Protein AF-L7VSP5-F1 (afdb_monomer_lite)

pLDDT: mean 87.4, std 11.35, range [36.56, 97.44]

Radius of gyration: 21.55 Å; chains: 1; bounding box: 55×32×66 Å

Organism: NCBI:txid1256584

Foldseek 3Di:
DDPDDDPVLVVVLVVLVVVLLVCLLPDAPPDPCLVVLQVQLLVCVVVPNDHDQAQCPDPVGRRHGDDQQQNVQSVVLNCLLVVCPVCSRSSLSVVQSVLLVLLLVLQLVLDPDPPSVSSVCSSVVSVVCVVVRYSDLCSLLSSLLSVLSSLVSCVVVVNVVSVVVVVVSLVVSSNNDPSSVVVVVVVVVVVVVVVVVVCCVVVVVPPPPPPDD

Structure (mmCIF, N/CA/C/O backbone):
data_AF-L7VSP5-F1
#
_entry.id   AF-L7VSP5-F1
#
loop_
_atom_site.group_PDB
_atom_site.id
_atom_site.type_symbol
_atom_site.label_atom_id
_atom_site.label_alt_id
_atom_site.label_comp_id
_atom_site.label_asym_id
_atom_site.label_entity_id
_atom_site.label_seq_id
_atom_site.pdbx_PDB_ins_code
_atom_site.Cartn_x
_atom_site.Cartn_y
_atom_site.Cartn_z
_atom_site.occupancy
_atom_site.B_iso_or_equiv
_atom_site.auth_seq_id
_atom_site.auth_comp_id
_atom_site.auth_asym_id
_atom_site.auth_atom_id
_atom_site.pdbx_PDB_model_num
ATOM 1 N N . MET A 1 1 ? -7.695 6.539 35.323 1.00 43.38 1 MET A N 1
ATOM 2 C CA . MET A 1 1 ? -6.272 6.933 35.407 1.00 43.38 1 MET A CA 1
ATOM 3 C C . MET A 1 1 ? -5.519 6.097 34.378 1.00 43.38 1 MET A C 1
ATOM 5 O O . MET A 1 1 ? -5.193 4.952 34.648 1.00 43.38 1 MET A O 1
ATOM 9 N N . GLY A 1 2 ? -5.434 6.576 33.132 1.00 51.44 2 GLY A N 1
ATOM 10 C CA . GLY A 1 2 ? -4.871 5.787 32.032 1.00 51.44 2 GLY A CA 1
ATOM 11 C C . GLY A 1 2 ? -3.364 5.643 32.208 1.00 51.44 2 GLY A C 1
ATOM 12 O O . GLY A 1 2 ? -2.680 6.654 32.332 1.00 51.44 2 GLY A O 1
ATOM 13 N N . LEU A 1 3 ? -2.861 4.409 32.250 1.00 55.16 3 LEU A N 1
ATOM 14 C CA . LEU A 1 3 ? -1.433 4.096 32.300 1.00 55.16 3 LEU A CA 1
ATOM 15 C C . LEU A 1 3 ? -0.752 4.621 31.023 1.00 55.16 3 LEU A C 1
ATOM 17 O O . LEU A 1 3 ? -0.674 3.927 30.013 1.00 55.16 3 LEU A O 1
ATOM 21 N N . SER A 1 4 ? -0.293 5.874 31.028 1.00 62.78 4 SER A N 1
ATOM 22 C CA . SER A 1 4 ? 0.614 6.364 29.991 1.00 62.78 4 SER A CA 1
ATOM 23 C C . SER A 1 4 ? 2.000 5.787 30.260 1.00 62.78 4 SER A C 1
ATOM 25 O O . SER A 1 4 ? 2.491 5.899 31.386 1.00 62.78 4 SER A O 1
ATOM 27 N N . LEU A 1 5 ? 2.639 5.195 29.245 1.00 70.75 5 LEU A N 1
ATOM 28 C CA . LEU A 1 5 ? 4.038 4.764 29.356 1.00 70.75 5 LEU A CA 1
ATOM 29 C C . LEU A 1 5 ? 4.917 5.945 29.804 1.00 70.75 5 LEU A C 1
ATOM 31 O O . LEU A 1 5 ? 4.614 7.106 29.512 1.00 70.75 5 LEU A O 1
ATOM 35 N N . SER A 1 6 ? 6.001 5.654 30.525 1.00 85.06 6 SER A N 1
ATOM 36 C CA . SER A 1 6 ? 6.926 6.693 30.981 1.00 85.06 6 SER A CA 1
ATOM 37 C C . SER A 1 6 ? 7.505 7.466 29.787 1.00 85.06 6 SER A C 1
ATOM 39 O O . SER A 1 6 ? 7.663 6.919 28.694 1.00 85.06 6 SER A O 1
ATOM 41 N N . ARG A 1 7 ? 7.858 8.746 29.986 1.00 84.75 7 ARG A N 1
ATOM 42 C CA . ARG A 1 7 ? 8.466 9.579 28.926 1.00 84.75 7 ARG A CA 1
ATOM 43 C C . ARG A 1 7 ? 9.693 8.915 28.290 1.00 84.75 7 ARG A C 1
ATOM 45 O O . ARG A 1 7 ? 9.883 9.034 27.087 1.00 84.75 7 ARG A O 1
ATOM 52 N N . GLY A 1 8 ? 10.478 8.178 29.080 1.00 87.62 8 GLY A N 1
ATOM 53 C CA . GLY A 1 8 ? 11.628 7.421 28.581 1.00 87.62 8 GLY A CA 1
ATOM 54 C C . GLY A 1 8 ? 11.244 6.324 27.584 1.00 87.62 8 GLY A C 1
ATOM 55 O O . GLY A 1 8 ? 11.914 6.169 26.569 1.00 87.62 8 GLY A O 1
ATOM 56 N N . ILE A 1 9 ? 10.136 5.613 27.818 1.00 85.88 9 ILE A N 1
ATOM 57 C CA . ILE A 1 9 ? 9.647 4.580 26.893 1.00 85.88 9 ILE A CA 1
ATOM 58 C C . ILE A 1 9 ? 9.167 5.206 25.580 1.00 85.88 9 ILE A C 1
ATOM 60 O O . ILE A 1 9 ? 9.422 4.650 24.520 1.00 85.88 9 ILE A O 1
ATOM 64 N N . VAL A 1 10 ? 8.509 6.368 25.626 1.00 85.94 10 VAL A N 1
ATOM 65 C CA . VAL A 1 10 ? 8.074 7.068 24.403 1.00 85.94 10 VAL A CA 1
ATOM 66 C C . VAL A 1 10 ? 9.275 7.464 23.543 1.00 85.94 10 VAL A C 1
ATOM 68 O O . VAL A 1 10 ? 9.294 7.144 22.362 1.00 85.94 10 VAL A O 1
ATOM 71 N N . ILE A 1 11 ? 10.310 8.056 24.149 1.00 89.06 11 ILE A N 1
ATOM 72 C CA . ILE A 1 11 ? 11.548 8.417 23.438 1.00 89.06 11 ILE A CA 1
ATOM 73 C C . ILE A 1 11 ? 12.211 7.176 22.830 1.00 89.06 11 ILE A C 1
ATOM 75 O O . ILE A 1 11 ? 12.641 7.210 21.681 1.00 89.06 11 ILE A O 1
ATOM 79 N N . LEU A 1 12 ? 12.271 6.066 23.572 1.00 90.56 12 LEU A N 1
ATOM 80 C CA . LEU A 1 12 ? 12.806 4.807 23.053 1.00 90.56 12 LEU A CA 1
ATOM 81 C C . LEU A 1 12 ? 12.013 4.310 21.835 1.00 90.56 12 LEU A C 1
ATOM 83 O O . LEU A 1 12 ? 12.617 3.908 20.845 1.00 90.56 12 LEU A O 1
ATOM 87 N N . LEU A 1 13 ? 10.679 4.348 21.889 1.00 88.81 13 LEU A N 1
ATOM 88 C CA . LEU A 1 13 ? 9.824 3.938 20.772 1.00 88.81 13 LEU A CA 1
ATOM 89 C C . LEU A 1 13 ? 10.028 4.835 19.543 1.00 88.81 13 LEU A C 1
ATOM 91 O O . LEU A 1 13 ? 10.127 4.314 18.435 1.00 88.81 13 LEU A O 1
ATOM 95 N N . ASP A 1 14 ? 10.154 6.148 19.732 1.00 85.94 14 ASP A N 1
ATOM 96 C CA . ASP A 1 14 ? 10.446 7.083 18.640 1.00 85.94 14 ASP A CA 1
ATOM 97 C C . ASP A 1 14 ? 11.821 6.802 18.012 1.00 85.94 14 ASP A C 1
ATOM 99 O O . ASP A 1 14 ? 11.946 6.752 16.788 1.00 85.94 14 ASP A O 1
ATOM 103 N N . LEU A 1 15 ? 12.847 6.536 18.828 1.00 90.19 15 LEU A N 1
ATOM 104 C CA . LEU A 1 15 ? 14.174 6.151 18.338 1.00 90.19 15 LEU A CA 1
ATOM 105 C C . LEU A 1 15 ? 14.141 4.833 17.556 1.00 90.19 15 LEU A C 1
ATOM 107 O O . LEU A 1 15 ? 14.795 4.729 16.520 1.00 90.19 15 LEU A O 1
ATOM 111 N N . LEU A 1 16 ? 13.364 3.845 18.012 1.00 88.88 16 LEU A N 1
ATOM 112 C CA . LEU A 1 16 ? 13.177 2.583 17.290 1.00 88.88 16 LEU A CA 1
ATOM 113 C C . LEU A 1 16 ? 12.474 2.798 15.945 1.00 88.88 16 LEU A C 1
ATOM 115 O O . LEU A 1 16 ? 12.876 2.190 14.956 1.00 88.88 16 LEU A O 1
ATOM 119 N N . LEU A 1 17 ? 11.476 3.685 15.879 1.00 85.81 17 LEU A N 1
ATOM 120 C CA . LEU A 1 17 ? 10.819 4.045 14.618 1.00 85.81 17 LEU A CA 1
ATOM 121 C C . LEU A 1 17 ? 11.781 4.749 13.656 1.00 85.81 17 LEU A C 1
ATOM 123 O O . LEU A 1 17 ? 11.807 4.417 12.473 1.00 85.81 17 LEU A O 1
ATOM 127 N N . VAL A 1 18 ? 12.604 5.677 14.148 1.00 85.25 18 VAL A N 1
ATOM 128 C CA . VAL A 1 18 ? 13.621 6.348 13.323 1.00 85.25 18 VAL A CA 1
ATOM 129 C C . VAL A 1 18 ? 14.663 5.348 12.822 1.00 85.25 18 VAL A C 1
ATOM 131 O O . VAL A 1 18 ? 14.959 5.324 11.629 1.00 85.25 18 VAL A O 1
ATOM 134 N N . ALA A 1 19 ? 15.181 4.482 13.697 1.00 85.88 19 ALA A N 1
ATOM 135 C CA . ALA A 1 19 ? 16.124 3.431 13.316 1.00 85.88 19 ALA A CA 1
ATOM 136 C C . ALA A 1 19 ? 15.521 2.476 12.275 1.00 85.88 19 ALA A C 1
ATOM 138 O O . ALA A 1 19 ? 16.200 2.079 11.329 1.00 85.88 19 ALA A O 1
ATOM 139 N N . PHE A 1 20 ? 14.233 2.156 12.413 1.00 83.25 20 PHE A N 1
ATOM 140 C CA . PHE A 1 20 ? 13.496 1.352 11.449 1.00 83.25 20 PHE A CA 1
ATOM 141 C C . PHE A 1 20 ? 13.392 2.045 10.078 1.00 83.25 20 PHE A C 1
ATOM 143 O O . PHE A 1 20 ? 13.699 1.428 9.059 1.00 83.25 20 PHE A O 1
ATOM 150 N N . ILE A 1 21 ? 13.021 3.331 10.039 1.00 80.44 21 ILE A N 1
ATOM 151 C CA . ILE A 1 21 ? 12.958 4.111 8.789 1.00 80.44 21 ILE A CA 1
ATOM 152 C C . ILE A 1 21 ? 14.329 4.129 8.107 1.00 80.44 21 ILE A C 1
ATOM 154 O O . ILE A 1 21 ? 14.420 3.909 6.901 1.00 80.44 21 ILE A O 1
ATOM 158 N N . ILE A 1 22 ? 15.400 4.333 8.877 1.00 81.38 22 ILE A N 1
ATOM 159 C CA . ILE A 1 22 ? 16.771 4.300 8.358 1.00 81.38 22 ILE A CA 1
ATOM 160 C C . ILE A 1 22 ? 17.096 2.916 7.783 1.00 81.38 22 ILE A C 1
ATOM 162 O O . ILE A 1 22 ? 17.623 2.838 6.678 1.00 81.38 22 ILE A O 1
ATOM 166 N N . ASN A 1 23 ? 16.756 1.827 8.481 1.00 82.69 23 ASN A N 1
ATOM 167 C CA . ASN A 1 23 ? 16.974 0.474 7.965 1.00 82.69 23 ASN A CA 1
ATOM 168 C C . ASN A 1 23 ? 16.263 0.259 6.623 1.00 82.69 23 ASN A C 1
ATOM 170 O O . ASN A 1 23 ? 16.887 -0.242 5.693 1.00 82.69 23 ASN A O 1
ATOM 174 N N . LEU A 1 24 ? 15.006 0.695 6.507 1.00 75.50 24 LEU A N 1
ATOM 175 C CA . LEU A 1 24 ? 14.221 0.569 5.280 1.00 75.50 24 LEU A CA 1
ATOM 176 C C . LEU A 1 24 ? 14.845 1.346 4.111 1.00 75.50 24 LEU A C 1
ATOM 178 O O . LEU A 1 24 ? 14.876 0.844 2.992 1.00 75.50 24 LEU A O 1
ATOM 182 N N . VAL A 1 25 ? 15.380 2.542 4.378 1.00 72.44 25 VAL A N 1
ATOM 183 C CA . VAL A 1 25 ? 16.045 3.385 3.369 1.00 72.44 25 VAL A CA 1
ATOM 184 C C . VAL A 1 25 ? 17.406 2.823 2.937 1.00 72.44 25 VAL A C 1
ATOM 186 O O . VAL A 1 25 ? 17.855 3.068 1.820 1.00 72.44 25 VAL A O 1
ATOM 189 N N . LEU A 1 26 ? 18.072 2.068 3.809 1.00 78.06 26 LEU A N 1
ATOM 190 C CA . LEU A 1 26 ? 19.384 1.480 3.534 1.00 78.06 26 LEU A CA 1
ATOM 191 C C . LEU A 1 26 ? 19.308 0.056 2.968 1.00 78.06 26 LEU A C 1
ATOM 193 O O . LEU A 1 26 ? 20.351 -0.532 2.675 1.00 78.06 26 LEU A O 1
ATOM 197 N N . GLN A 1 27 ? 18.110 -0.516 2.818 1.00 75.00 27 GLN A N 1
ATOM 198 C CA . GLN A 1 27 ? 17.965 -1.863 2.277 1.00 75.00 27 GLN A CA 1
ATOM 199 C C . GLN A 1 27 ? 18.321 -1.898 0.784 1.00 75.00 27 GLN A C 1
ATOM 201 O O . GLN A 1 27 ? 17.790 -1.106 0.001 1.00 75.00 27 GLN A O 1
ATOM 206 N N . PRO A 1 28 ? 19.198 -2.824 0.357 1.00 74.75 28 PRO A N 1
ATOM 207 C CA . PRO A 1 28 ? 19.480 -3.009 -1.056 1.00 74.75 28 PRO A CA 1
ATOM 208 C C . PRO A 1 28 ? 18.236 -3.528 -1.790 1.00 74.75 28 PRO A C 1
ATOM 210 O O . PRO A 1 28 ? 17.434 -4.285 -1.242 1.00 74.75 28 PRO A O 1
ATOM 213 N N . LEU A 1 29 ? 18.098 -3.146 -3.060 1.00 77.94 29 LEU A N 1
ATOM 214 C CA . LEU A 1 29 ? 17.031 -3.608 -3.950 1.00 77.94 29 LEU A CA 1
ATOM 215 C C . LEU A 1 29 ? 17.295 -5.057 -4.382 1.00 77.94 29 LEU A C 1
ATOM 217 O O . LEU A 1 29 ? 17.765 -5.311 -5.486 1.00 77.94 29 LEU A O 1
ATOM 221 N N . LEU A 1 30 ? 17.041 -6.000 -3.478 1.00 74.38 30 LEU A N 1
ATOM 222 C CA . LEU A 1 30 ? 17.238 -7.437 -3.700 1.00 74.38 30 LEU A CA 1
ATOM 223 C C . LEU A 1 30 ? 15.935 -8.171 -4.022 1.00 74.38 30 LEU A C 1
ATOM 225 O O . LEU A 1 30 ? 15.904 -9.399 -4.005 1.00 74.38 30 LEU A O 1
ATOM 229 N N . GLU A 1 31 ? 14.856 -7.434 -4.284 1.00 78.81 31 GLU A N 1
ATOM 230 C CA . GLU A 1 31 ? 13.571 -8.053 -4.564 1.00 78.81 31 GLU A CA 1
ATOM 231 C C . GLU A 1 31 ? 13.601 -8.746 -5.932 1.00 78.81 31 GLU A C 1
ATOM 233 O O . GLU A 1 31 ? 13.805 -8.062 -6.940 1.00 78.81 31 GLU A O 1
ATOM 238 N N . PRO A 1 32 ? 13.392 -10.076 -5.989 1.00 77.44 32 PRO A N 1
ATOM 239 C CA . PRO A 1 32 ? 13.527 -10.833 -7.231 1.00 77.44 32 PRO A CA 1
ATOM 240 C C . PRO A 1 32 ? 12.537 -10.364 -8.305 1.00 77.44 32 PRO A C 1
ATOM 242 O O . PRO A 1 32 ? 12.894 -10.300 -9.480 1.00 77.44 32 PRO A O 1
ATOM 245 N N . ASP A 1 33 ? 11.341 -9.940 -7.894 1.00 83.62 33 ASP A N 1
ATOM 246 C CA . ASP A 1 33 ? 10.267 -9.557 -8.814 1.00 83.62 33 ASP A CA 1
ATOM 247 C C . ASP A 1 33 ? 10.366 -8.089 -9.266 1.00 83.62 33 ASP A C 1
ATOM 249 O O . ASP A 1 33 ? 9.749 -7.689 -10.254 1.00 83.62 33 ASP A O 1
ATOM 253 N N . LEU A 1 34 ? 11.177 -7.255 -8.598 1.00 88.44 34 LEU A N 1
ATOM 254 C CA . LEU A 1 34 ? 11.289 -5.830 -8.940 1.00 88.44 34 LEU A CA 1
ATOM 255 C C . LEU A 1 34 ? 11.834 -5.619 -10.357 1.00 88.44 34 LEU A C 1
ATOM 257 O O . LEU A 1 34 ? 11.424 -4.679 -11.036 1.00 88.44 34 LEU A O 1
ATOM 261 N N . GLY A 1 35 ? 12.738 -6.490 -10.812 1.00 89.50 35 GLY A N 1
ATOM 262 C CA . GLY A 1 35 ? 13.257 -6.440 -12.179 1.00 89.50 35 GLY A CA 1
ATOM 263 C C . GLY A 1 35 ? 12.161 -6.648 -13.227 1.00 89.50 35 GLY A C 1
ATOM 264 O O . GLY A 1 35 ? 12.157 -5.955 -14.244 1.00 89.50 35 GLY A O 1
ATOM 265 N N . TRP A 1 36 ? 11.208 -7.543 -12.948 1.00 89.81 36 TRP A N 1
ATOM 266 C CA . TRP A 1 36 ? 10.047 -7.780 -13.805 1.00 89.81 36 TRP A CA 1
ATOM 267 C C . TRP A 1 36 ? 9.144 -6.549 -13.859 1.00 89.81 36 TRP A C 1
ATOM 269 O O . TRP A 1 36 ? 8.888 -6.032 -14.942 1.00 89.81 36 TRP A O 1
ATOM 279 N N . HIS A 1 37 ? 8.751 -6.020 -12.697 1.00 92.69 37 HIS A N 1
ATOM 280 C CA . HIS A 1 37 ? 7.918 -4.817 -12.593 1.00 92.69 37 HIS A CA 1
ATOM 281 C C . HIS A 1 37 ? 8.553 -3.600 -13.276 1.00 92.69 37 HIS A C 1
ATOM 283 O O . HIS A 1 37 ? 7.891 -2.854 -13.998 1.00 92.69 37 HIS A O 1
ATOM 289 N N . LEU A 1 38 ? 9.864 -3.410 -13.092 1.00 93.50 38 LEU A N 1
ATOM 290 C CA . LEU A 1 38 ? 10.596 -2.346 -13.766 1.00 93.50 38 LEU A CA 1
ATOM 291 C C . LEU A 1 38 ? 10.568 -2.548 -15.282 1.00 93.50 38 LEU A C 1
ATOM 293 O O . LEU A 1 38 ? 10.289 -1.598 -16.009 1.00 93.50 38 LEU A O 1
ATOM 297 N N . ARG A 1 39 ? 10.835 -3.763 -15.773 1.00 93.44 39 ARG A N 1
ATOM 298 C CA . ARG A 1 39 ? 10.836 -4.031 -17.213 1.00 93.44 39 ARG A CA 1
ATOM 299 C C . ARG A 1 39 ? 9.451 -3.833 -17.836 1.00 93.44 39 ARG A C 1
ATOM 301 O O . ARG A 1 39 ? 9.356 -3.118 -18.832 1.00 93.44 39 ARG A O 1
ATOM 308 N N . ALA A 1 40 ? 8.414 -4.392 -17.218 1.00 93.00 40 ALA A N 1
ATOM 309 C CA . ALA A 1 40 ? 7.020 -4.213 -17.613 1.00 93.00 40 ALA A CA 1
ATOM 310 C C . ALA A 1 40 ? 6.642 -2.730 -17.672 1.00 93.00 40 ALA A C 1
ATOM 312 O O . ALA A 1 40 ? 6.124 -2.250 -18.680 1.00 93.00 40 ALA A O 1
ATOM 313 N N . GLY A 1 41 ? 7.001 -1.967 -16.640 1.00 94.81 41 GLY A N 1
ATOM 314 C CA . GLY A 1 41 ? 6.743 -0.534 -16.581 1.00 94.81 41 GLY A CA 1
ATOM 315 C C . GLY A 1 41 ? 7.457 0.260 -17.669 1.00 94.81 41 GLY A C 1
ATOM 316 O O . GLY A 1 41 ? 6.859 1.147 -18.278 1.00 94.81 41 GLY A O 1
ATOM 317 N N . LEU A 1 42 ? 8.732 -0.052 -17.932 1.00 94.75 42 LEU A N 1
ATOM 318 C CA . LEU A 1 42 ? 9.514 0.599 -18.986 1.00 94.75 42 LEU A CA 1
ATOM 319 C C . LEU A 1 42 ? 8.869 0.369 -20.355 1.00 94.75 42 LEU A C 1
ATOM 321 O O . LEU A 1 42 ? 8.745 1.317 -21.132 1.00 94.75 42 LEU A O 1
ATOM 325 N N . ASP A 1 43 ? 8.423 -0.858 -20.620 1.00 94.12 43 ASP A N 1
ATOM 326 C CA . ASP A 1 43 ? 7.757 -1.210 -21.869 1.00 94.12 43 ASP A CA 1
ATOM 327 C C . ASP A 1 43 ? 6.382 -0.511 -21.969 1.00 94.12 43 ASP A C 1
ATOM 329 O O . ASP A 1 43 ? 6.098 0.116 -22.990 1.00 94.12 43 ASP A O 1
ATOM 333 N N . VAL A 1 44 ? 5.562 -0.498 -20.910 1.00 93.94 44 VAL A N 1
ATOM 334 C CA . VAL A 1 44 ? 4.265 0.217 -20.883 1.00 93.94 44 VAL A CA 1
ATOM 335 C C . VAL A 1 44 ? 4.438 1.718 -21.141 1.00 93.94 44 VAL A C 1
ATOM 337 O O . VAL A 1 44 ? 3.710 2.300 -21.951 1.00 93.94 44 VAL A O 1
ATOM 340 N N . VAL A 1 45 ? 5.415 2.358 -20.493 1.00 95.31 45 VAL A N 1
ATOM 341 C CA . VAL A 1 45 ? 5.700 3.790 -20.679 1.00 95.31 45 VAL A CA 1
ATOM 342 C C . VAL A 1 45 ? 6.199 4.066 -22.101 1.00 95.31 45 VAL A C 1
ATOM 344 O O . VAL A 1 45 ? 5.726 5.011 -22.735 1.00 95.31 45 VAL A O 1
ATOM 347 N N . ALA A 1 46 ? 7.091 3.227 -22.637 1.00 94.56 46 ALA A N 1
ATOM 348 C CA . ALA A 1 46 ? 7.618 3.374 -23.995 1.00 94.56 46 ALA A CA 1
ATOM 349 C C . ALA A 1 46 ? 6.532 3.244 -25.079 1.00 94.56 46 ALA A C 1
ATOM 351 O O . ALA A 1 46 ? 6.588 3.941 -26.092 1.00 94.56 46 ALA A O 1
ATOM 352 N N . HIS A 1 47 ? 5.513 2.409 -24.853 1.00 93.12 47 HIS A N 1
ATOM 353 C CA . HIS A 1 47 ? 4.384 2.224 -25.772 1.00 93.12 47 HIS A CA 1
ATOM 354 C C . HIS A 1 47 ? 3.209 3.187 -25.514 1.00 93.12 47 HIS A C 1
ATOM 356 O O . HIS A 1 47 ? 2.133 3.025 -26.096 1.00 93.12 47 HIS A O 1
ATOM 362 N N . GLY A 1 48 ? 3.393 4.205 -24.665 1.00 92.88 48 GLY A N 1
ATOM 363 C CA . GLY A 1 48 ? 2.384 5.233 -24.405 1.00 92.88 48 GLY A CA 1
ATOM 364 C C . GLY A 1 48 ? 1.201 4.737 -23.572 1.00 92.88 48 GLY A C 1
ATOM 365 O O . GLY A 1 48 ? 0.058 5.049 -23.902 1.00 92.88 48 GLY A O 1
ATOM 366 N N . TRP A 1 49 ? 1.471 3.974 -22.508 1.00 92.31 49 TRP A N 1
ATOM 367 C CA . TRP A 1 49 ? 0.471 3.388 -21.600 1.00 92.31 49 TRP A CA 1
ATOM 368 C C . TRP A 1 49 ? -0.464 2.368 -22.258 1.00 92.31 49 TRP A C 1
ATOM 370 O O . TRP A 1 49 ? -1.586 2.143 -21.802 1.00 92.31 49 TRP A O 1
ATOM 380 N N . ARG A 1 50 ? -0.000 1.737 -23.337 1.00 89.00 50 ARG A N 1
ATOM 381 C CA . ARG A 1 50 ? -0.673 0.590 -23.947 1.00 89.00 50 ARG A CA 1
ATOM 382 C C . ARG A 1 50 ? -0.180 -0.679 -23.271 1.00 89.00 50 ARG A C 1
ATOM 384 O O . ARG A 1 50 ? 1.022 -0.932 -23.259 1.00 89.00 50 ARG A O 1
ATOM 391 N N . LEU A 1 51 ? -1.105 -1.443 -22.699 1.00 87.06 51 LEU A N 1
ATOM 392 C CA . LEU A 1 51 ? -0.777 -2.729 -22.100 1.00 87.06 51 LEU A CA 1
ATOM 393 C C . LEU A 1 51 ? -0.520 -3.771 -23.202 1.00 87.06 51 LEU A C 1
ATOM 395 O O . LEU A 1 51 ? -1.207 -3.731 -24.226 1.00 87.06 51 LEU A O 1
ATOM 399 N N . PRO A 1 52 ? 0.446 -4.686 -23.015 1.00 84.88 52 PRO A N 1
ATOM 400 C CA . PRO A 1 52 ? 0.624 -5.829 -23.904 1.00 84.88 52 PRO A CA 1
ATOM 401 C C . PRO A 1 52 ? -0.611 -6.739 -23.879 1.00 84.88 52 PRO A C 1
ATOM 403 O O . PRO A 1 52 ? -1.130 -7.035 -22.807 1.00 84.88 52 PRO A O 1
ATOM 406 N N . ASP A 1 53 ? -1.059 -7.206 -25.047 1.00 85.62 53 ASP A N 1
ATOM 407 C CA . ASP A 1 53 ? -2.167 -8.172 -25.141 1.00 85.62 53 ASP A CA 1
ATOM 408 C C . ASP A 1 53 ? -1.727 -9.609 -24.803 1.00 85.62 53 ASP A C 1
ATOM 410 O O . ASP A 1 53 ? -2.557 -10.454 -24.450 1.00 85.62 53 ASP A O 1
ATOM 414 N N . THR A 1 54 ? -0.428 -9.893 -24.931 1.00 87.81 54 THR A N 1
ATOM 415 C CA . THR A 1 54 ? 0.204 -11.194 -24.675 1.00 87.81 54 THR A CA 1
ATOM 416 C C . THR A 1 54 ? 1.328 -11.066 -23.645 1.00 87.81 54 THR A C 1
ATOM 418 O O . THR A 1 54 ? 1.699 -9.951 -23.285 1.00 87.81 54 THR A O 1
ATOM 421 N N . ASP A 1 55 ? 1.858 -12.185 -23.145 1.00 86.88 55 ASP A N 1
ATOM 422 C CA . ASP A 1 55 ? 2.987 -12.218 -22.205 1.00 86.88 55 ASP A CA 1
ATOM 423 C C . ASP A 1 55 ? 4.342 -12.259 -22.948 1.00 86.88 55 ASP A C 1
ATOM 425 O O . ASP A 1 55 ? 4.835 -13.346 -23.263 1.00 86.88 55 ASP A O 1
ATOM 429 N N . PRO A 1 56 ? 5.006 -11.118 -23.225 1.00 84.38 56 PRO A N 1
ATOM 430 C CA . PRO A 1 56 ? 6.289 -11.118 -23.930 1.00 84.38 56 PRO A CA 1
ATOM 431 C C . PRO A 1 56 ? 7.440 -11.699 -23.095 1.00 84.38 56 PRO A C 1
ATOM 433 O O . PRO A 1 56 ? 8.540 -11.892 -23.618 1.00 84.38 56 PRO A O 1
ATOM 436 N N . TYR A 1 57 ? 7.225 -11.928 -21.799 1.00 87.00 57 TYR A N 1
ATOM 437 C CA . TYR A 1 57 ? 8.255 -12.345 -20.855 1.00 87.00 57 TYR A CA 1
ATOM 438 C C . TYR A 1 57 ? 8.185 -13.848 -20.539 1.00 87.00 57 TYR A C 1
ATOM 440 O O . TYR A 1 57 ? 9.156 -14.422 -20.035 1.00 87.00 57 TYR A O 1
ATOM 448 N N . SER A 1 58 ? 7.071 -14.509 -20.865 1.00 86.88 58 SER A N 1
ATOM 449 C CA . SER A 1 58 ? 6.920 -15.956 -20.727 1.00 86.88 58 SER A CA 1
ATOM 450 C C . SER A 1 58 ? 7.734 -16.717 -21.771 1.00 86.88 58 SER A C 1
ATOM 452 O O . SER A 1 58 ? 7.492 -16.646 -22.974 1.00 86.88 58 SER A O 1
ATOM 454 N N . HIS A 1 59 ? 8.676 -17.534 -21.298 1.00 87.81 59 HIS A N 1
ATOM 455 C CA . HIS A 1 59 ? 9.479 -18.394 -22.169 1.00 87.81 59 HIS A CA 1
ATOM 456 C C . HIS A 1 59 ? 8.668 -19.552 -22.781 1.00 87.81 59 HIS A C 1
ATOM 458 O O . HIS A 1 59 ? 8.990 -20.036 -23.863 1.00 87.81 59 HIS A O 1
ATOM 464 N N . THR A 1 60 ? 7.649 -20.056 -22.082 1.00 91.50 60 THR A N 1
ATOM 465 C CA . THR A 1 60 ? 6.895 -21.250 -22.504 1.00 91.50 60 THR A CA 1
ATOM 466 C C . THR A 1 60 ? 5.576 -20.922 -23.190 1.00 91.50 60 THR A C 1
ATOM 468 O O . THR A 1 60 ? 5.051 -21.774 -23.904 1.00 91.50 60 THR A O 1
ATOM 471 N N . MET A 1 61 ? 5.026 -19.727 -22.965 1.00 88.50 61 MET A N 1
ATOM 472 C CA . MET A 1 61 ? 3.709 -19.328 -23.465 1.00 88.50 61 MET A CA 1
ATOM 473 C C . MET A 1 61 ? 3.678 -17.843 -23.880 1.00 88.50 61 MET A C 1
ATOM 475 O O . MET A 1 61 ? 2.913 -17.073 -23.301 1.00 88.50 61 MET A O 1
ATOM 479 N N . PRO A 1 62 ? 4.480 -17.426 -24.877 1.00 85.56 62 PRO A N 1
ATOM 480 C CA . PRO A 1 62 ? 4.565 -16.022 -25.294 1.00 85.56 62 PRO A CA 1
ATOM 481 C C . PRO A 1 62 ? 3.275 -15.487 -25.942 1.00 85.56 62 PRO A C 1
ATOM 483 O O . PRO A 1 62 ? 3.016 -14.287 -25.923 1.00 85.56 62 PRO A O 1
ATOM 486 N N . ASP A 1 63 ? 2.447 -16.378 -26.494 1.00 88.44 63 ASP A N 1
ATOM 487 C CA . ASP A 1 63 ? 1.165 -16.032 -27.121 1.00 88.44 63 ASP A CA 1
ATOM 488 C C . ASP A 1 63 ? -0.002 -16.003 -26.118 1.00 88.44 63 ASP A C 1
ATOM 490 O O . ASP A 1 63 ? -1.152 -15.776 -26.496 1.00 88.44 63 ASP A O 1
ATOM 494 N N . TRP A 1 64 ? 0.256 -16.283 -24.835 1.00 88.81 64 TRP A N 1
ATOM 495 C CA . TRP A 1 64 ? -0.799 -16.317 -23.831 1.00 88.81 64 TRP A CA 1
ATOM 496 C C . TRP A 1 64 ? -1.255 -14.910 -23.466 1.00 88.81 64 TRP A C 1
ATOM 498 O O . TRP A 1 64 ? -0.435 -14.015 -23.271 1.00 88.81 64 TRP A O 1
ATOM 508 N N . HIS A 1 65 ? -2.568 -14.731 -23.326 1.00 88.88 65 HIS A N 1
ATOM 509 C CA . HIS A 1 65 ? -3.137 -13.458 -22.909 1.00 88.88 65 HIS A CA 1
ATOM 510 C C . HIS A 1 65 ? -2.715 -13.103 -21.488 1.00 88.88 65 HIS A C 1
ATOM 512 O O . HIS A 1 65 ? -3.025 -13.819 -20.530 1.00 88.88 65 HIS A O 1
ATOM 518 N N . TRP A 1 66 ? -2.052 -11.961 -21.359 1.00 88.00 66 TRP A N 1
ATOM 519 C CA . TRP A 1 66 ? -1.576 -11.456 -20.086 1.00 88.00 66 TRP A CA 1
ATOM 520 C C . TRP A 1 66 ? -2.374 -10.232 -19.675 1.00 88.00 66 TRP A C 1
ATOM 522 O O . TRP A 1 66 ? -2.493 -9.263 -20.415 1.00 88.00 66 TRP A O 1
ATOM 532 N N . VAL A 1 67 ? -2.937 -10.285 -18.472 1.00 86.12 67 VAL A N 1
ATOM 533 C CA . VAL A 1 67 ? -3.586 -9.130 -17.858 1.00 86.12 67 VAL A CA 1
ATOM 534 C C . VAL A 1 67 ? -2.664 -8.619 -16.764 1.00 86.12 67 VAL A C 1
ATOM 536 O O . VAL A 1 67 ? -2.660 -9.143 -15.645 1.00 86.12 67 VAL A O 1
ATOM 539 N N . GLU A 1 68 ? -1.880 -7.596 -17.095 1.00 87.19 68 GLU A N 1
ATOM 540 C CA . GLU A 1 68 ? -1.049 -6.903 -16.115 1.00 87.19 68 GLU A CA 1
ATOM 541 C C . GLU A 1 68 ? -1.939 -6.000 -15.252 1.00 87.19 68 GLU A C 1
ATOM 543 O O . GLU A 1 68 ? -2.388 -4.928 -15.654 1.00 87.19 68 GLU A O 1
ATOM 548 N N . HIS A 1 69 ? -2.262 -6.485 -14.059 1.00 86.62 69 HIS A N 1
ATOM 549 C CA . HIS A 1 69 ? -3.177 -5.847 -13.117 1.00 86.62 69 HIS A CA 1
ATOM 550 C C . HIS A 1 69 ? -2.469 -4.826 -12.210 1.00 86.62 69 HIS A C 1
ATOM 552 O O . HIS A 1 69 ? -3.120 -3.971 -11.624 1.00 86.62 69 HIS A O 1
ATOM 558 N N . ALA A 1 70 ? -1.146 -4.880 -12.097 1.00 91.69 70 ALA A N 1
ATOM 559 C CA . ALA A 1 70 ? -0.297 -3.927 -11.392 1.00 91.69 70 ALA A CA 1
ATOM 560 C C . ALA A 1 70 ? 0.359 -2.899 -12.338 1.00 91.69 70 ALA A C 1
ATOM 562 O O . ALA A 1 70 ? 1.271 -2.182 -11.920 1.00 91.69 70 ALA A O 1
ATOM 563 N N . TRP A 1 71 ? -0.133 -2.763 -13.578 1.00 93.75 71 TRP A N 1
ATOM 564 C CA . TRP A 1 71 ? 0.436 -1.888 -14.616 1.00 93.75 71 TRP A CA 1
ATOM 565 C C . TRP A 1 71 ? 0.682 -0.447 -14.157 1.00 93.75 71 TRP A C 1
ATOM 567 O O . TRP A 1 71 ? 1.627 0.197 -14.615 1.00 93.75 71 TRP A O 1
ATOM 577 N N . LEU A 1 72 ? -0.152 0.086 -13.254 1.00 94.69 72 LEU A N 1
ATOM 578 C CA . LEU A 1 72 ? 0.027 1.441 -12.745 1.00 94.69 72 LEU A CA 1
ATOM 579 C C . LEU A 1 72 ? 1.238 1.518 -11.814 1.00 94.69 72 LEU A C 1
ATOM 581 O O . LEU A 1 72 ? 2.006 2.473 -11.888 1.00 94.69 72 LEU A O 1
ATOM 585 N N . THR A 1 73 ? 1.430 0.514 -10.958 1.00 95.19 73 THR A N 1
ATOM 586 C CA . THR A 1 73 ? 2.621 0.417 -10.106 1.00 95.19 73 THR A CA 1
ATOM 587 C C . THR A 1 73 ? 3.870 0.243 -10.958 1.00 95.19 73 THR A C 1
ATOM 589 O O . THR A 1 73 ? 4.850 0.948 -10.726 1.00 95.19 73 THR A O 1
ATOM 592 N N . ASP A 1 74 ? 3.815 -0.602 -11.983 1.00 95.06 74 ASP A N 1
ATOM 593 C CA . ASP A 1 74 ? 4.927 -0.819 -12.911 1.00 95.06 74 ASP A CA 1
ATOM 594 C C . ASP A 1 74 ? 5.297 0.475 -13.641 1.00 95.06 74 ASP A C 1
ATOM 596 O O . ASP A 1 74 ? 6.458 0.894 -13.645 1.00 95.06 74 ASP A O 1
ATOM 600 N N . GLY A 1 75 ? 4.300 1.184 -14.175 1.00 95.88 75 GLY A N 1
ATOM 601 C CA . GLY A 1 75 ? 4.492 2.492 -14.797 1.00 95.88 75 GLY A CA 1
ATOM 602 C C . GLY A 1 75 ? 5.098 3.519 -13.835 1.00 95.88 75 GLY A C 1
ATOM 603 O O . GLY A 1 75 ? 6.028 4.234 -14.206 1.00 95.88 75 GLY A O 1
ATOM 604 N N . LEU A 1 76 ? 4.640 3.574 -12.578 1.00 96.19 76 LEU A N 1
ATOM 605 C CA . LEU A 1 76 ? 5.221 4.456 -11.558 1.00 96.19 76 LEU A CA 1
ATOM 606 C C . LEU A 1 76 ? 6.678 4.095 -11.245 1.00 96.19 76 LEU A C 1
ATOM 608 O O . LEU A 1 76 ? 7.519 4.993 -11.173 1.00 96.19 76 LEU A O 1
ATOM 612 N N . ILE A 1 77 ? 6.991 2.804 -11.104 1.00 95.44 77 ILE A N 1
ATOM 613 C CA . ILE A 1 77 ? 8.360 2.310 -10.905 1.00 95.44 77 ILE A CA 1
ATOM 614 C C . ILE A 1 77 ? 9.250 2.777 -12.062 1.00 95.44 77 ILE A C 1
ATOM 616 O O . ILE A 1 77 ? 10.318 3.346 -11.826 1.00 95.44 77 ILE A O 1
ATOM 620 N N . ALA A 1 78 ? 8.795 2.606 -13.304 1.00 96.19 78 ALA A N 1
ATOM 621 C CA . ALA A 1 78 ? 9.530 3.023 -14.491 1.00 96.19 78 ALA A CA 1
ATOM 622 C C . ALA A 1 78 ? 9.746 4.540 -14.558 1.00 96.19 78 ALA A C 1
ATOM 624 O O . ALA A 1 78 ? 10.865 4.986 -14.815 1.00 96.19 78 ALA A O 1
ATOM 625 N N . LEU A 1 79 ? 8.712 5.338 -14.277 1.00 96.62 79 LEU A N 1
ATOM 626 C CA . LEU A 1 79 ? 8.814 6.799 -14.259 1.00 96.62 79 LEU A CA 1
ATOM 627 C C . LEU A 1 79 ? 9.795 7.299 -13.196 1.00 96.62 79 LEU A C 1
ATOM 629 O O . LEU A 1 79 ? 10.602 8.184 -13.478 1.00 96.62 79 LEU A O 1
ATOM 633 N N . ILE A 1 80 ? 9.752 6.731 -11.988 1.00 95.69 80 ILE A N 1
ATOM 634 C CA . ILE A 1 80 ? 10.683 7.076 -10.905 1.00 95.69 80 ILE A CA 1
ATOM 635 C C . ILE A 1 80 ? 12.109 6.700 -11.309 1.00 95.69 80 ILE A C 1
ATOM 637 O O . ILE A 1 80 ? 13.030 7.510 -11.176 1.00 95.69 80 ILE A O 1
ATOM 641 N N . TYR A 1 81 ? 12.289 5.490 -11.839 1.00 94.50 81 TYR A N 1
ATOM 642 C CA . TYR A 1 81 ? 13.597 4.984 -12.227 1.00 94.50 81 TYR A CA 1
ATOM 643 C C . TYR A 1 81 ? 14.227 5.817 -13.353 1.00 94.50 81 TYR A C 1
ATOM 645 O O . TYR A 1 81 ? 15.375 6.242 -13.231 1.00 94.50 81 TYR A O 1
ATOM 653 N N . GLN A 1 82 ? 13.469 6.119 -14.414 1.00 95.12 82 GLN A N 1
ATOM 654 C CA . GLN A 1 82 ? 13.938 6.960 -15.519 1.00 95.12 82 GLN A CA 1
ATOM 655 C C . GLN A 1 82 ? 14.153 8.415 -15.085 1.00 95.12 82 GLN A C 1
ATOM 657 O O . GLN A 1 82 ? 15.184 9.007 -15.401 1.00 95.12 82 GLN A O 1
ATOM 662 N N . GLY A 1 83 ? 13.203 8.990 -14.341 1.00 94.56 83 GLY A N 1
ATOM 663 C CA . GLY A 1 83 ? 13.229 10.399 -13.943 1.00 94.56 83 GLY A CA 1
ATOM 664 C C . GLY A 1 83 ? 14.368 10.748 -12.986 1.00 94.56 83 GLY A C 1
ATOM 665 O O . GLY A 1 83 ? 14.852 11.878 -12.997 1.00 94.56 83 GLY A O 1
ATOM 666 N N . MET A 1 84 ? 14.826 9.786 -12.180 1.00 92.50 84 MET A N 1
ATOM 667 C CA . MET A 1 84 ? 15.919 9.982 -11.221 1.00 92.50 84 MET A CA 1
ATOM 668 C C . MET A 1 84 ? 17.280 9.467 -11.719 1.00 92.50 84 MET A C 1
ATOM 670 O O . MET A 1 84 ? 18.290 9.659 -11.036 1.00 92.50 84 MET A O 1
ATOM 674 N N . GLY A 1 85 ? 17.341 8.842 -12.902 1.00 91.69 85 GLY A N 1
ATOM 675 C CA . GLY A 1 85 ? 18.579 8.388 -13.541 1.00 91.69 85 GLY A CA 1
ATOM 676 C C . GLY A 1 85 ? 19.434 7.507 -12.622 1.00 91.69 85 GLY A C 1
ATOM 677 O O . GLY A 1 85 ? 18.985 6.471 -12.140 1.00 91.69 85 GLY A O 1
ATOM 678 N N . ALA A 1 86 ? 20.664 7.941 -12.324 1.00 88.62 86 ALA A N 1
ATOM 679 C CA . ALA A 1 86 ? 21.577 7.220 -11.428 1.00 88.62 86 ALA A CA 1
ATOM 680 C C . ALA A 1 86 ? 21.033 7.043 -9.993 1.00 88.62 86 ALA A C 1
ATOM 682 O O . ALA A 1 86 ? 21.460 6.137 -9.279 1.00 88.62 86 ALA A O 1
ATOM 683 N N . LEU A 1 87 ? 20.077 7.880 -9.574 1.00 91.06 87 LEU A N 1
ATOM 684 C CA . LEU A 1 87 ? 19.396 7.791 -8.280 1.00 91.06 87 LEU A CA 1
ATOM 685 C C . LEU A 1 87 ? 18.060 7.033 -8.356 1.00 91.06 87 LEU A C 1
ATOM 687 O O . LEU A 1 87 ? 17.342 6.990 -7.358 1.00 91.06 87 LEU A O 1
ATOM 691 N N . GLY A 1 88 ? 17.726 6.411 -9.494 1.00 90.06 88 GLY A N 1
ATOM 692 C CA . GLY A 1 88 ? 16.482 5.660 -9.698 1.00 90.06 88 GLY A CA 1
ATOM 693 C C . GLY A 1 88 ? 16.210 4.633 -8.603 1.00 90.06 88 GLY A C 1
ATOM 694 O O . GLY A 1 88 ? 15.115 4.594 -8.048 1.00 90.06 88 GLY A O 1
ATOM 695 N N . GLY A 1 89 ? 17.232 3.867 -8.209 1.00 88.88 89 GLY A N 1
ATOM 696 C CA . GLY A 1 89 ? 17.104 2.894 -7.124 1.00 88.88 89 GLY A CA 1
ATOM 697 C C . GLY A 1 89 ? 16.749 3.532 -5.775 1.00 88.88 89 GLY A C 1
ATOM 698 O O . GLY A 1 89 ? 15.839 3.070 -5.093 1.00 88.88 89 GLY A O 1
ATOM 699 N N . VAL A 1 90 ? 17.400 4.644 -5.421 1.00 89.50 90 VAL A N 1
ATOM 700 C CA . VAL A 1 90 ? 17.079 5.405 -4.200 1.00 89.50 90 VAL A CA 1
ATOM 701 C C . VAL A 1 90 ? 15.654 5.956 -4.270 1.00 89.50 90 VAL A C 1
ATOM 703 O O . VAL A 1 90 ? 14.926 5.905 -3.282 1.00 89.50 90 VAL A O 1
ATOM 706 N N . GLY A 1 91 ? 15.228 6.417 -5.448 1.00 91.38 91 GLY A N 1
ATOM 707 C CA . GLY A 1 91 ? 13.855 6.841 -5.709 1.00 91.38 91 GLY A CA 1
ATOM 708 C C . GLY A 1 91 ? 12.821 5.771 -5.380 1.00 91.38 91 GLY A C 1
ATOM 709 O O . GLY A 1 91 ? 11.848 6.049 -4.681 1.00 91.38 91 GLY A O 1
ATOM 710 N N . LEU A 1 92 ? 13.059 4.535 -5.825 1.00 91.62 92 LEU A N 1
ATOM 711 C CA . LEU A 1 92 ? 12.176 3.403 -5.538 1.00 91.62 92 LEU A CA 1
ATOM 712 C C . LEU A 1 92 ? 12.131 3.080 -4.043 1.00 91.62 92 LEU A C 1
ATOM 714 O O . LEU A 1 92 ? 11.049 2.867 -3.497 1.00 91.62 92 LEU A O 1
ATOM 718 N N . ILE A 1 93 ? 13.280 3.104 -3.365 1.00 89.50 93 ILE A N 1
ATOM 719 C CA . ILE A 1 93 ? 13.347 2.886 -1.914 1.00 89.50 93 ILE A CA 1
ATOM 720 C C . ILE A 1 93 ? 12.523 3.945 -1.170 1.00 89.50 93 ILE A C 1
ATOM 722 O O . ILE A 1 93 ? 11.716 3.606 -0.304 1.00 89.50 93 ILE A O 1
ATOM 726 N N . VAL A 1 94 ? 12.679 5.223 -1.528 1.00 89.50 94 VAL A N 1
ATOM 727 C CA . VAL A 1 94 ? 11.918 6.326 -0.919 1.00 89.50 94 VAL A CA 1
ATOM 728 C C . VAL A 1 94 ? 10.424 6.191 -1.210 1.00 89.50 94 VAL A C 1
ATOM 730 O O . VAL A 1 94 ? 9.611 6.394 -0.310 1.00 89.50 94 VAL A O 1
ATOM 733 N N . PHE A 1 95 ? 10.050 5.810 -2.432 1.00 92.25 95 PHE A N 1
ATOM 734 C CA . PHE A 1 95 ? 8.657 5.592 -2.813 1.00 92.25 95 PHE A CA 1
ATOM 735 C C . PHE A 1 95 ? 8.002 4.487 -1.975 1.00 92.25 95 PHE A C 1
ATOM 737 O O . PHE A 1 95 ? 7.003 4.737 -1.299 1.00 92.25 95 PHE A O 1
ATOM 744 N N . PHE A 1 96 ? 8.589 3.289 -1.949 1.00 90.94 96 PHE A N 1
ATOM 745 C CA . PHE A 1 96 ? 8.058 2.166 -1.175 1.00 90.94 96 PHE A CA 1
ATOM 746 C C . PHE A 1 96 ? 8.110 2.423 0.335 1.00 90.94 96 PHE A C 1
ATOM 748 O O . PHE A 1 96 ? 7.156 2.103 1.048 1.00 90.94 96 PHE A O 1
ATOM 755 N N . GLY A 1 97 ? 9.165 3.080 0.823 1.00 89.19 97 GLY A N 1
ATOM 756 C CA . GLY A 1 97 ? 9.257 3.531 2.209 1.00 89.19 97 GLY A CA 1
ATOM 757 C C . GLY A 1 97 ? 8.160 4.529 2.581 1.00 89.19 97 GLY A C 1
ATOM 758 O O . GLY A 1 97 ? 7.562 4.417 3.651 1.00 89.19 97 GLY A O 1
ATOM 759 N N . GLY A 1 98 ? 7.828 5.451 1.676 1.00 90.06 98 GLY A N 1
ATOM 760 C CA . GLY A 1 98 ? 6.712 6.383 1.826 1.00 90.06 98 GLY A CA 1
ATOM 761 C C . GLY A 1 98 ? 5.356 5.678 1.854 1.00 90.06 98 GLY A C 1
ATOM 762 O O . GLY A 1 98 ? 4.531 5.978 2.718 1.00 90.06 98 GLY A O 1
ATOM 763 N N . VAL A 1 99 ? 5.139 4.698 0.970 1.00 92.88 99 VAL A N 1
ATOM 764 C CA . VAL A 1 99 ? 3.919 3.870 0.959 1.00 92.88 99 VAL A CA 1
ATOM 765 C C . VAL A 1 99 ? 3.769 3.096 2.270 1.00 92.88 99 VAL A C 1
ATOM 767 O O . VAL A 1 99 ? 2.692 3.119 2.869 1.00 92.88 99 VAL A O 1
ATOM 770 N N . ALA A 1 100 ? 4.840 2.457 2.752 1.00 90.50 100 ALA A N 1
ATOM 771 C CA . ALA A 1 100 ? 4.837 1.777 4.045 1.00 90.50 100 ALA A CA 1
ATOM 772 C C . ALA A 1 100 ? 4.548 2.767 5.186 1.00 90.50 100 ALA A C 1
ATOM 774 O O . ALA A 1 100 ? 3.633 2.552 5.980 1.00 90.50 100 ALA A O 1
ATOM 775 N N . GLY A 1 101 ? 5.253 3.898 5.236 1.00 89.69 101 GLY A N 1
ATOM 776 C CA . GLY A 1 101 ? 5.024 4.933 6.245 1.00 89.69 101 GLY A CA 1
ATOM 777 C C . GLY A 1 101 ? 3.570 5.410 6.276 1.00 89.69 101 GLY A C 1
ATOM 778 O O . GLY A 1 101 ? 2.968 5.489 7.349 1.00 89.69 101 GLY A O 1
ATOM 779 N N . LEU A 1 102 ? 2.972 5.644 5.105 1.00 92.75 102 LEU A N 1
ATOM 780 C CA . LEU A 1 102 ? 1.571 6.035 4.982 1.00 92.75 102 LEU A CA 1
ATOM 781 C C . LEU A 1 102 ? 0.621 4.928 5.457 1.00 92.75 102 LEU A C 1
ATOM 783 O O . LEU A 1 102 ? -0.312 5.221 6.202 1.00 92.75 102 LEU A O 1
ATOM 787 N N . ALA A 1 103 ? 0.874 3.666 5.098 1.00 93.12 103 ALA A N 1
ATOM 788 C CA . ALA A 1 103 ? 0.060 2.532 5.535 1.00 93.12 103 ALA A CA 1
ATOM 789 C C . ALA A 1 103 ? 0.023 2.417 7.068 1.00 93.12 103 ALA A C 1
ATOM 791 O O . ALA A 1 103 ? -1.056 2.350 7.666 1.00 93.12 103 ALA A O 1
ATOM 792 N N . TRP A 1 104 ? 1.192 2.469 7.715 1.00 91.25 104 TRP A N 1
ATOM 793 C CA . TRP A 1 104 ? 1.298 2.411 9.175 1.00 91.25 104 TRP A CA 1
ATOM 794 C C . TRP A 1 104 ? 0.699 3.641 9.848 1.00 91.25 104 TRP A C 1
ATOM 796 O O . TRP A 1 104 ? -0.008 3.507 10.849 1.00 91.25 104 TRP A O 1
ATOM 806 N N . TRP A 1 105 ? 0.921 4.832 9.290 1.00 90.81 105 TRP A N 1
ATOM 807 C CA . TRP A 1 105 ? 0.313 6.059 9.791 1.00 90.81 105 TRP A CA 1
ATOM 808 C C . TRP A 1 105 ? -1.217 5.970 9.767 1.00 90.81 105 TRP A C 1
ATOM 810 O O . TRP A 1 105 ? -1.863 6.168 10.801 1.00 90.81 105 TRP A O 1
ATOM 820 N N . THR A 1 106 ? -1.799 5.591 8.625 1.00 93.56 106 THR A N 1
ATOM 821 C CA . THR A 1 106 ? -3.246 5.414 8.469 1.00 93.56 106 THR A CA 1
ATOM 822 C C . THR A 1 106 ? -3.793 4.363 9.432 1.00 93.56 106 THR A C 1
ATOM 824 O O . THR A 1 106 ? -4.775 4.643 10.123 1.00 93.56 106 THR A O 1
ATOM 827 N N . ALA A 1 107 ? -3.149 3.196 9.532 1.00 92.94 107 ALA A N 1
ATOM 828 C CA . ALA A 1 107 ? -3.575 2.119 10.426 1.00 92.94 107 ALA A CA 1
ATOM 829 C C . ALA A 1 107 ? -3.529 2.541 11.905 1.00 92.94 107 ALA A C 1
ATOM 831 O O . ALA A 1 107 ? -4.470 2.292 12.663 1.00 92.94 107 ALA A O 1
ATOM 832 N N . SER A 1 108 ? -2.474 3.254 12.308 1.00 91.38 108 SER A N 1
ATOM 833 C CA . SER A 1 108 ? -2.288 3.720 13.686 1.00 91.38 108 SER A CA 1
ATOM 834 C C . SER A 1 108 ? -3.382 4.694 14.146 1.00 91.38 108 SER A C 1
ATOM 836 O O . SER A 1 108 ? -3.705 4.756 15.333 1.00 91.38 108 SER A O 1
ATOM 838 N N . GLY A 1 109 ? -3.984 5.437 13.210 1.00 89.12 109 GLY A N 1
ATOM 839 C CA . GLY A 1 109 ? -5.047 6.405 13.479 1.00 89.12 109 GLY A CA 1
ATOM 840 C C . GLY A 1 109 ? -6.451 5.804 13.610 1.00 89.12 109 GLY A C 1
ATOM 841 O O . GLY A 1 109 ? -7.399 6.547 13.879 1.00 89.12 109 GLY A O 1
ATOM 842 N N . ILE A 1 110 ? -6.619 4.495 13.391 1.00 90.00 110 ILE A N 1
ATOM 843 C CA . ILE A 1 110 ? -7.927 3.819 13.447 1.00 90.00 110 ILE A CA 1
ATOM 844 C C . ILE A 1 110 ? -8.381 3.631 14.897 1.00 90.00 110 ILE A C 1
ATOM 846 O O . ILE A 1 110 ? -9.529 3.929 15.233 1.00 90.00 110 ILE A O 1
ATOM 850 N N . ALA A 1 111 ? -7.483 3.161 15.763 1.00 86.56 111 ALA A N 1
ATOM 851 C CA . ALA A 1 111 ? -7.789 2.898 17.161 1.00 86.56 111 ALA A CA 1
ATOM 852 C C . ALA A 1 111 ? -7.656 4.172 18.012 1.00 86.56 111 ALA A C 1
ATOM 854 O O . ALA A 1 111 ? -6.647 4.877 17.962 1.00 86.56 111 ALA A O 1
ATOM 855 N N . ARG A 1 112 ? -8.660 4.451 18.852 1.00 85.38 112 ARG A N 1
ATOM 856 C CA . ARG A 1 112 ? -8.623 5.553 19.829 1.00 85.38 112 ARG A CA 1
ATOM 857 C C . ARG A 1 112 ? -7.895 5.102 21.096 1.00 85.38 112 ARG A C 1
ATOM 859 O O . ARG A 1 112 ? -8.517 4.857 22.124 1.00 85.38 112 ARG A O 1
ATOM 866 N N . VAL A 1 113 ? -6.578 4.956 20.998 1.00 86.50 113 VAL A N 1
ATOM 867 C CA . VAL A 1 113 ? -5.707 4.546 22.110 1.00 86.50 113 VAL A CA 1
ATOM 868 C C 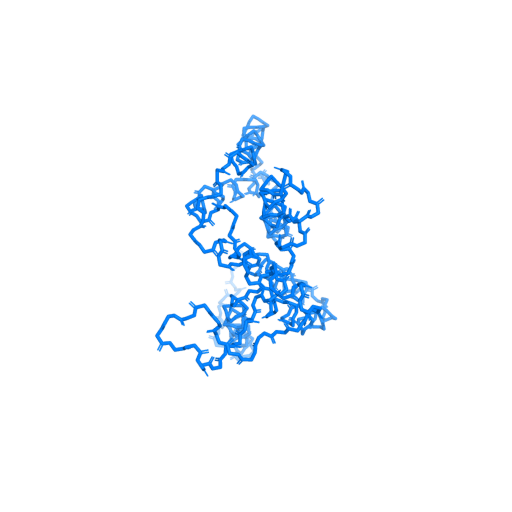. VAL A 1 113 ? -4.712 5.653 22.467 1.00 86.50 113 VAL A C 1
ATOM 870 O O . VAL A 1 113 ? -4.387 6.481 21.610 1.00 86.50 113 VAL A O 1
ATOM 873 N N . PRO A 1 114 ? -4.201 5.690 23.713 1.00 86.56 114 PRO A N 1
ATOM 874 C CA . PRO A 1 114 ? -3.128 6.608 24.075 1.00 86.56 114 PRO A CA 1
ATOM 875 C C . PRO A 1 114 ? -1.916 6.443 23.149 1.00 86.56 114 PRO A C 1
ATOM 877 O O . PRO A 1 114 ? -1.582 5.324 22.746 1.00 86.56 114 PRO A O 1
ATOM 880 N N . THR A 1 115 ? -1.226 7.551 22.856 1.00 85.62 115 THR A N 1
ATOM 881 C CA . THR A 1 115 ? -0.069 7.598 21.941 1.00 85.62 115 THR A CA 1
ATOM 882 C C . THR A 1 115 ? 0.969 6.521 22.243 1.00 85.62 115 THR A C 1
ATOM 884 O O . THR A 1 115 ? 1.507 5.914 21.328 1.00 85.62 115 THR A O 1
ATOM 887 N N . SER A 1 116 ? 1.200 6.225 23.519 1.00 84.12 116 SER A N 1
ATOM 888 C CA . SER A 1 116 ? 2.155 5.215 23.963 1.00 84.12 116 SER A CA 1
ATOM 889 C C . SER A 1 116 ? 1.833 3.798 23.469 1.00 84.12 116 SER A C 1
ATOM 891 O O . SER A 1 116 ? 2.716 3.108 22.968 1.00 84.12 116 SER A O 1
ATOM 893 N N . TYR A 1 117 ? 0.569 3.374 23.555 1.00 86.44 117 TYR A N 1
ATOM 894 C CA . TYR A 1 117 ? 0.137 2.064 23.053 1.00 86.44 117 TYR A CA 1
ATOM 895 C C . TYR A 1 117 ? 0.147 2.017 21.528 1.00 86.44 117 TYR A C 1
ATOM 897 O O . TYR A 1 117 ? 0.517 1.000 20.948 1.00 86.44 117 TYR A O 1
ATOM 905 N N . ARG A 1 118 ? -0.209 3.133 20.880 1.00 88.75 118 ARG A N 1
ATOM 906 C CA . ARG A 1 118 ? -0.123 3.268 19.424 1.00 88.75 118 ARG A CA 1
ATOM 907 C C . ARG A 1 118 ? 1.313 3.076 18.936 1.00 88.75 118 ARG A C 1
ATOM 909 O O . ARG A 1 118 ? 1.535 2.270 18.041 1.00 88.75 118 ARG A O 1
ATOM 916 N N . LEU A 1 119 ? 2.274 3.761 19.556 1.00 86.81 119 LEU A N 1
ATOM 917 C CA . LEU A 1 119 ? 3.695 3.637 19.224 1.00 86.81 119 LEU A CA 1
ATOM 918 C C . LEU A 1 119 ? 4.213 2.216 19.477 1.00 86.81 119 LEU A C 1
ATOM 920 O O . LEU A 1 119 ? 4.877 1.651 18.615 1.00 86.81 119 LEU A O 1
ATOM 924 N N . ALA A 1 120 ? 3.853 1.602 20.608 1.00 87.44 120 ALA A N 1
ATOM 925 C CA . ALA A 1 120 ? 4.242 0.225 20.909 1.00 87.44 120 ALA A CA 1
ATOM 926 C C . ALA A 1 120 ? 3.699 -0.774 19.869 1.00 87.44 120 ALA A C 1
ATOM 928 O O . ALA A 1 120 ? 4.439 -1.633 19.396 1.00 87.44 120 ALA A O 1
ATOM 929 N N . ALA A 1 121 ? 2.432 -0.634 19.462 1.00 89.06 121 ALA A N 1
ATOM 930 C CA . ALA A 1 121 ? 1.834 -1.464 18.417 1.00 89.06 121 ALA A CA 1
ATOM 931 C C . ALA A 1 121 ? 2.473 -1.224 17.038 1.00 89.06 121 ALA A C 1
ATOM 933 O O . ALA A 1 121 ? 2.687 -2.176 16.286 1.00 89.06 121 ALA A O 1
ATOM 934 N N . MET A 1 122 ? 2.818 0.024 16.703 1.00 89.12 122 MET A N 1
ATOM 935 C CA . MET A 1 122 ? 3.536 0.344 15.464 1.00 89.12 122 MET A CA 1
ATOM 936 C C . MET A 1 122 ? 4.912 -0.322 15.441 1.00 89.12 122 MET A C 1
ATOM 938 O O . MET A 1 122 ? 5.207 -1.044 14.497 1.00 89.12 122 MET A O 1
ATOM 942 N N . VAL A 1 123 ? 5.713 -0.158 16.496 1.00 88.50 123 VAL A N 1
ATOM 943 C CA . VAL A 1 123 ? 7.036 -0.792 16.596 1.00 88.50 123 VAL A CA 1
ATOM 944 C C . VAL A 1 123 ? 6.920 -2.318 16.546 1.00 88.50 123 VAL A C 1
ATOM 946 O O . VAL A 1 123 ? 7.622 -2.956 15.766 1.00 88.50 123 VAL A O 1
ATOM 949 N N . GLY A 1 124 ? 6.002 -2.911 17.317 1.00 89.00 124 GLY A N 1
ATOM 950 C CA . GLY A 1 124 ? 5.812 -4.364 17.342 1.00 89.00 124 GLY A CA 1
ATOM 951 C C . GLY A 1 124 ? 5.364 -4.941 15.996 1.00 89.00 124 GLY A C 1
ATOM 952 O O . GLY A 1 124 ? 5.887 -5.963 15.556 1.00 89.00 124 GLY A O 1
ATOM 953 N N . SER A 1 125 ? 4.435 -4.271 15.309 1.00 89.81 125 SER A N 1
ATOM 954 C CA . SER A 1 125 ? 3.974 -4.702 13.981 1.00 89.81 125 SER A CA 1
ATOM 955 C C . SER A 1 125 ? 5.032 -4.514 12.894 1.00 89.81 125 SER A C 1
ATOM 957 O O . SER A 1 125 ? 5.169 -5.393 12.048 1.00 89.81 125 SER A O 1
ATOM 959 N N . LEU A 1 126 ? 5.813 -3.427 12.927 1.00 87.75 126 LEU A N 1
ATOM 960 C CA . LEU A 1 126 ? 6.942 -3.226 12.010 1.00 87.75 126 LEU A CA 1
ATOM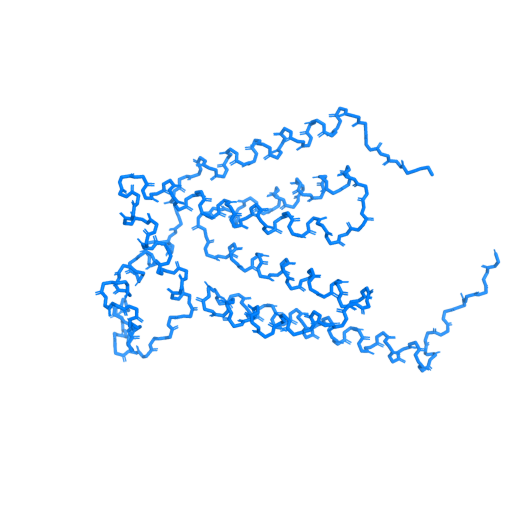 961 C C . LEU A 1 126 ? 8.007 -4.303 12.204 1.00 87.75 126 LEU A C 1
ATOM 963 O O . LEU A 1 126 ? 8.504 -4.851 11.226 1.00 87.75 126 LEU A O 1
ATOM 967 N N . TRP A 1 127 ? 8.301 -4.661 13.455 1.00 86.62 127 TRP A N 1
ATOM 968 C CA . TRP A 1 127 ? 9.242 -5.733 13.761 1.00 86.62 127 TRP A CA 1
ATOM 969 C C . TRP A 1 127 ? 8.773 -7.085 13.214 1.00 86.62 127 TRP A C 1
ATOM 971 O O . TRP A 1 127 ? 9.547 -7.811 12.598 1.00 86.62 127 TRP A O 1
ATOM 981 N N . ALA A 1 128 ? 7.490 -7.411 13.382 1.00 88.00 128 ALA A N 1
ATOM 982 C CA . ALA A 1 128 ? 6.910 -8.628 12.816 1.00 88.00 128 ALA A CA 1
ATOM 983 C C . ALA A 1 128 ? 6.900 -8.615 11.276 1.00 88.00 128 ALA A C 1
ATOM 985 O O . ALA A 1 128 ? 7.039 -9.661 10.645 1.00 88.00 128 ALA A O 1
ATOM 986 N N . ALA A 1 129 ? 6.745 -7.435 10.674 1.00 86.50 129 ALA A N 1
ATOM 987 C CA . ALA A 1 129 ? 6.698 -7.267 9.231 1.00 86.50 129 ALA A CA 1
ATOM 988 C C . ALA A 1 129 ? 8.085 -7.189 8.571 1.00 86.50 129 ALA A C 1
ATOM 990 O O . ALA A 1 129 ? 8.139 -7.294 7.352 1.00 86.50 129 ALA A O 1
ATOM 991 N N . LEU A 1 130 ? 9.187 -7.051 9.327 1.00 82.69 130 LEU A N 1
ATOM 992 C CA . LEU A 1 130 ? 10.562 -6.890 8.814 1.00 82.69 130 LEU A CA 1
ATOM 993 C C . LEU A 1 130 ? 10.911 -7.775 7.598 1.00 82.69 130 LEU A C 1
ATOM 995 O O . LEU A 1 130 ? 11.434 -7.227 6.632 1.00 82.69 130 LEU A O 1
ATOM 999 N N . PRO A 1 131 ? 10.602 -9.090 7.575 1.00 82.00 131 PRO A N 1
ATOM 1000 C CA . PRO A 1 131 ? 10.937 -9.958 6.436 1.00 82.00 131 PRO A CA 1
ATOM 1001 C C . PRO A 1 131 ? 10.183 -9.630 5.139 1.00 82.00 131 PRO A C 1
ATOM 1003 O O . PRO A 1 131 ? 10.565 -10.088 4.067 1.00 82.00 131 PRO A O 1
ATOM 1006 N N . PHE A 1 132 ? 9.087 -8.882 5.244 1.00 79.06 132 PHE A N 1
ATOM 1007 C CA . PHE A 1 132 ? 8.178 -8.532 4.152 1.00 79.06 132 PHE A CA 1
ATOM 1008 C C . PHE A 1 132 ? 8.293 -7.055 3.748 1.00 79.06 132 PHE A C 1
ATOM 1010 O O . PHE A 1 132 ? 7.544 -6.587 2.889 1.00 79.06 132 PHE A O 1
ATOM 1017 N N . LEU A 1 133 ? 9.194 -6.308 4.389 1.00 77.88 133 LEU A N 1
ATOM 1018 C CA . LEU A 1 133 ? 9.427 -4.890 4.139 1.00 77.88 133 LEU A CA 1
ATOM 1019 C C . LEU A 1 133 ? 10.605 -4.728 3.172 1.00 77.88 133 LEU A C 1
ATOM 1021 O O . LEU A 1 133 ? 11.574 -5.475 3.225 1.00 77.88 133 LEU A O 1
ATOM 1025 N N . GLY A 1 134 ? 10.498 -3.761 2.264 1.00 80.50 134 GLY A N 1
ATOM 1026 C CA . GLY A 1 134 ? 11.464 -3.529 1.191 1.00 80.50 134 GLY A CA 1
ATOM 1027 C C . GLY A 1 134 ? 10.795 -2.859 -0.007 1.00 80.50 134 GLY A C 1
ATOM 1028 O O . GLY A 1 134 ? 9.653 -2.411 0.092 1.00 80.50 134 GLY A O 1
ATOM 1029 N N . ALA A 1 135 ? 11.471 -2.811 -1.154 1.00 81.69 135 ALA A N 1
ATOM 1030 C CA . ALA A 1 135 ? 10.895 -2.297 -2.400 1.00 81.69 135 ALA A CA 1
ATOM 1031 C C . ALA A 1 135 ? 9.927 -3.311 -3.040 1.00 81.69 135 ALA A C 1
ATOM 1033 O O . ALA A 1 135 ? 10.186 -3.847 -4.115 1.00 81.69 135 ALA A O 1
ATOM 1034 N N . ARG A 1 136 ? 8.835 -3.614 -2.328 1.00 85.56 136 ARG A N 1
ATOM 1035 C CA . ARG A 1 136 ? 7.850 -4.640 -2.687 1.00 85.56 136 ARG A CA 1
ATOM 1036 C C . ARG A 1 136 ? 6.506 -4.024 -3.030 1.00 85.56 136 ARG A C 1
ATOM 1038 O O . ARG A 1 136 ? 5.954 -3.225 -2.270 1.00 85.56 136 ARG A O 1
ATOM 1045 N N . THR A 1 137 ? 5.913 -4.498 -4.116 1.00 89.06 137 THR A N 1
ATOM 1046 C CA . THR A 1 137 ? 4.576 -4.091 -4.567 1.00 89.06 137 THR A CA 1
ATOM 1047 C C . THR A 1 137 ? 3.472 -4.476 -3.567 1.00 89.06 137 THR A C 1
ATOM 1049 O O . THR A 1 137 ? 2.471 -3.768 -3.448 1.00 89.06 137 THR A O 1
ATOM 1052 N N . GLN A 1 138 ? 3.698 -5.487 -2.715 1.00 90.50 138 GLN A N 1
ATOM 1053 C CA . GLN A 1 138 ? 2.797 -5.854 -1.611 1.00 90.50 138 GLN A CA 1
ATOM 1054 C C . GLN A 1 138 ? 2.503 -4.692 -0.640 1.00 90.50 138 GLN A C 1
ATOM 1056 O O . GLN A 1 138 ? 1.410 -4.638 -0.064 1.00 90.50 138 GLN A O 1
ATOM 1061 N N . LEU A 1 139 ? 3.419 -3.729 -0.475 1.00 91.38 139 LEU A N 1
ATOM 1062 C CA . LEU A 1 139 ? 3.209 -2.566 0.397 1.00 91.38 139 LEU A CA 1
ATOM 1063 C C . LEU A 1 139 ? 2.008 -1.714 -0.034 1.00 91.38 139 LEU A C 1
ATOM 1065 O O . LEU A 1 139 ? 1.301 -1.175 0.820 1.00 91.38 139 LEU A O 1
ATOM 1069 N N . LEU A 1 140 ? 1.719 -1.657 -1.338 1.00 94.56 140 LEU A N 1
ATOM 1070 C CA . LEU A 1 140 ? 0.535 -0.974 -1.867 1.00 94.56 140 LEU A CA 1
ATOM 1071 C C . LEU A 1 140 ? -0.748 -1.637 -1.351 1.00 94.56 140 LEU A C 1
ATOM 1073 O O . LEU A 1 140 ? -1.735 -0.958 -1.075 1.00 94.56 140 LEU A O 1
ATOM 1077 N N . SER A 1 141 ? -0.728 -2.957 -1.145 1.00 95.19 141 SER A N 1
ATOM 1078 C CA . SER A 1 141 ? -1.864 -3.673 -0.557 1.00 95.19 141 SER A CA 1
ATOM 1079 C C . SER A 1 141 ? -1.988 -3.490 0.943 1.00 95.19 141 SER A C 1
ATOM 1081 O O . SER A 1 141 ? -3.108 -3.399 1.435 1.00 95.19 141 SER A O 1
ATOM 1083 N N . LEU A 1 142 ? -0.880 -3.363 1.675 1.00 94.31 142 LEU A N 1
ATOM 1084 C CA . LEU A 1 142 ? -0.947 -2.973 3.087 1.00 94.31 142 LEU A CA 1
ATOM 1085 C C . LEU A 1 142 ? -1.580 -1.585 3.243 1.00 94.31 142 LEU A C 1
ATOM 1087 O O . LEU A 1 142 ? -2.445 -1.398 4.101 1.00 94.31 142 LEU A O 1
ATOM 1091 N N . LEU A 1 143 ? -1.216 -0.639 2.370 1.00 96.06 143 LEU A N 1
ATOM 1092 C CA . LEU A 1 143 ? -1.857 0.674 2.313 1.00 96.06 143 LEU A CA 1
ATOM 1093 C C . LEU A 1 143 ? -3.349 0.560 1.965 1.00 96.06 143 LEU A C 1
ATOM 1095 O O . LEU A 1 143 ? -4.179 1.160 2.649 1.00 96.06 143 LEU A O 1
ATOM 1099 N N . GLY A 1 144 ? -3.701 -0.241 0.957 1.00 96.94 144 GLY A N 1
ATOM 1100 C CA . GLY A 1 144 ? -5.092 -0.506 0.581 1.00 96.94 144 GLY A CA 1
ATOM 1101 C C . GLY A 1 144 ? -5.930 -1.056 1.741 1.00 96.94 144 GLY A C 1
ATOM 1102 O O . GLY A 1 144 ? -7.013 -0.537 2.018 1.00 96.94 144 GLY A O 1
ATOM 1103 N N . VAL A 1 145 ? -5.404 -2.035 2.489 1.00 96.88 145 VAL A N 1
ATOM 1104 C CA . VAL A 1 145 ? -6.051 -2.585 3.694 1.00 96.88 145 VAL A CA 1
ATOM 1105 C C . VAL A 1 145 ? -6.201 -1.516 4.778 1.00 96.88 145 VAL A C 1
ATOM 1107 O O . VAL A 1 145 ? -7.275 -1.391 5.369 1.00 96.88 145 VAL A O 1
ATOM 1110 N N . ALA A 1 146 ? -5.162 -0.719 5.038 1.00 96.31 146 ALA A N 1
ATOM 1111 C CA . ALA A 1 146 ? -5.220 0.346 6.039 1.00 96.31 146 ALA A CA 1
ATOM 1112 C C . ALA A 1 146 ? -6.289 1.398 5.693 1.00 96.31 146 ALA A C 1
ATOM 1114 O O . ALA A 1 146 ? -7.073 1.797 6.560 1.00 96.31 146 ALA A O 1
ATOM 1115 N N . LEU A 1 147 ? -6.367 1.809 4.423 1.00 97.38 147 LEU A N 1
ATOM 1116 C CA . LEU A 1 147 ? -7.390 2.728 3.920 1.00 97.38 147 LEU A CA 1
ATOM 1117 C C . LEU A 1 147 ? -8.792 2.119 4.015 1.00 97.38 147 LEU A C 1
ATOM 1119 O O . LEU A 1 147 ? -9.710 2.783 4.496 1.00 97.38 147 LEU A O 1
ATOM 1123 N N . LEU A 1 148 ? -8.952 0.852 3.631 1.00 97.44 148 LEU A N 1
ATOM 1124 C CA .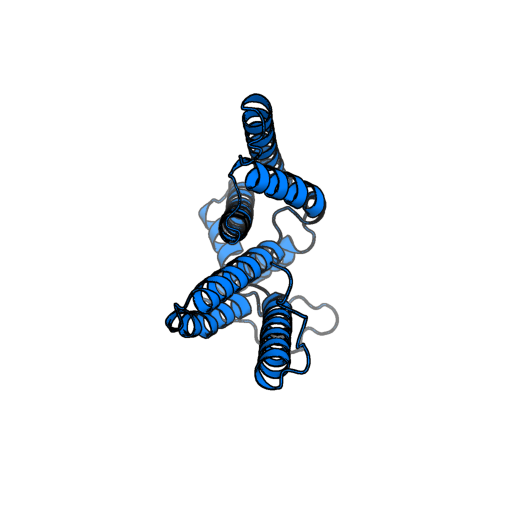 LEU A 1 148 ? -10.210 0.116 3.751 1.00 97.44 148 LEU A CA 1
ATOM 1125 C C . LEU A 1 148 ? -10.711 0.096 5.203 1.00 97.44 148 LEU A C 1
ATOM 1127 O O . LEU A 1 148 ? -11.854 0.470 5.472 1.00 97.44 148 LEU A O 1
ATOM 1131 N N . LEU A 1 149 ? -9.850 -0.277 6.152 1.00 95.94 149 LEU A N 1
ATOM 1132 C CA . LEU A 1 149 ? -10.198 -0.306 7.573 1.00 95.94 149 LEU A CA 1
ATOM 1133 C C . LEU A 1 149 ? -10.492 1.096 8.125 1.00 95.94 149 LEU A C 1
ATOM 1135 O O . LEU A 1 149 ? -11.380 1.257 8.965 1.00 95.94 149 LEU A O 1
ATOM 1139 N N . ARG A 1 150 ? -9.792 2.126 7.637 1.00 95.62 150 ARG A N 1
ATOM 1140 C CA . ARG A 1 150 ? -10.057 3.523 8.001 1.00 95.62 150 ARG A CA 1
ATOM 1141 C C . ARG A 1 150 ? -11.436 3.979 7.525 1.00 95.62 150 ARG A C 1
ATOM 1143 O O . ARG A 1 150 ? -12.181 4.553 8.318 1.00 95.62 150 ARG A O 1
ATOM 1150 N N . VAL A 1 151 ? -11.781 3.698 6.270 1.00 95.62 151 VAL A N 1
ATOM 1151 C CA . VAL A 1 151 ? -13.100 3.993 5.690 1.00 95.62 151 VAL A CA 1
ATOM 1152 C C . VAL A 1 151 ? -14.192 3.253 6.462 1.00 95.62 151 VAL A C 1
ATOM 1154 O O . VAL A 1 151 ? -15.166 3.872 6.890 1.00 95.62 151 VAL A O 1
ATOM 1157 N N . TRP A 1 152 ? -13.991 1.960 6.729 1.00 94.94 152 TRP A N 1
ATOM 1158 C CA . TRP A 1 152 ? -14.899 1.154 7.545 1.00 94.94 152 TRP A CA 1
ATOM 1159 C C . TRP A 1 152 ? -15.128 1.770 8.931 1.00 94.94 152 TRP A C 1
ATOM 1161 O O . TRP A 1 152 ? -16.269 1.958 9.353 1.00 94.94 152 TRP A O 1
ATOM 1171 N N . ALA A 1 153 ? -14.059 2.176 9.620 1.00 93.56 153 ALA A N 1
ATOM 1172 C CA . ALA A 1 153 ? -14.159 2.828 10.922 1.00 93.56 153 ALA A CA 1
ATOM 1173 C C . ALA A 1 153 ? -14.933 4.160 10.869 1.00 93.56 153 ALA A C 1
ATOM 1175 O O . ALA A 1 153 ? -15.682 4.458 11.801 1.00 93.56 153 ALA A O 1
ATOM 1176 N N . CYS A 1 154 ? -14.793 4.951 9.800 1.00 93.44 154 CYS A N 1
ATOM 1177 C CA . CYS A 1 154 ? -15.574 6.177 9.597 1.00 93.44 154 CYS A CA 1
ATOM 1178 C C . CYS A 1 154 ? -17.068 5.885 9.390 1.00 93.44 154 CYS A C 1
ATOM 1180 O O . CYS A 1 154 ? -17.909 6.571 9.976 1.00 93.44 154 CYS A O 1
ATOM 1182 N N . ILE A 1 155 ? -17.402 4.844 8.619 1.00 93.62 155 ILE A N 1
ATOM 1183 C CA . ILE A 1 155 ? -18.789 4.404 8.402 1.00 93.62 155 ILE A CA 1
ATOM 1184 C C . ILE A 1 155 ? -19.426 3.974 9.731 1.00 93.62 155 ILE A C 1
ATOM 1186 O O . ILE A 1 155 ? -20.525 4.425 10.059 1.00 93.62 155 ILE A O 1
ATOM 1190 N N . GLN A 1 156 ? -18.706 3.185 10.537 1.00 90.38 156 GLN A N 1
ATOM 1191 C CA . GLN A 1 156 ? -19.161 2.736 11.860 1.00 90.38 156 GLN A CA 1
ATOM 1192 C C . GLN A 1 156 ? -19.353 3.894 12.855 1.00 90.38 156 GLN A C 1
ATOM 1194 O O . GLN A 1 156 ? -20.171 3.794 13.764 1.00 90.38 156 GLN A O 1
ATOM 1199 N N . GLN A 1 157 ? -18.645 5.013 12.671 1.00 91.19 157 GLN A N 1
ATOM 1200 C CA . GLN A 1 157 ? -18.806 6.239 13.466 1.00 91.19 157 GLN A CA 1
ATOM 1201 C C . GLN A 1 157 ? -19.987 7.115 13.004 1.00 91.19 157 GLN A C 1
ATOM 1203 O O . GLN A 1 157 ? -20.180 8.208 13.528 1.00 91.19 157 GLN A O 1
ATOM 1208 N N . GLY A 1 158 ? -20.790 6.648 12.043 1.00 91.19 158 GLY A N 1
ATOM 1209 C CA . GLY A 1 158 ? -21.988 7.335 11.555 1.00 91.19 158 GLY A CA 1
ATOM 1210 C C . GLY A 1 158 ? -21.783 8.129 10.264 1.00 91.19 158 GLY A C 1
ATOM 1211 O O . GLY A 1 158 ? -22.760 8.606 9.686 1.00 91.19 158 GLY A O 1
ATOM 1212 N N . HIS A 1 159 ? -20.555 8.228 9.748 1.00 93.19 159 HIS A N 1
ATOM 1213 C CA . HIS A 1 159 ? -20.270 8.933 8.497 1.00 93.19 159 HIS A CA 1
ATOM 1214 C C . HIS A 1 159 ? -20.519 8.034 7.276 1.00 93.19 159 HIS A C 1
ATOM 1216 O O . HIS A 1 159 ? -19.597 7.601 6.583 1.00 93.19 159 HIS A O 1
ATOM 1222 N N . ARG A 1 160 ? -21.792 7.738 6.999 1.00 91.31 160 ARG A N 1
ATOM 1223 C CA . ARG A 1 160 ? -22.206 6.806 5.932 1.00 91.31 160 ARG A CA 1
ATOM 1224 C C . ARG A 1 160 ? -21.768 7.224 4.527 1.00 91.31 160 ARG A C 1
ATOM 1226 O O . ARG A 1 160 ? -21.622 6.363 3.666 1.00 91.31 160 ARG A O 1
ATOM 1233 N N . GLN A 1 161 ? -21.512 8.511 4.289 1.00 93.25 161 GLN A N 1
ATOM 1234 C CA . GLN A 1 161 ? -21.054 9.005 2.987 1.00 93.25 161 GLN A CA 1
ATOM 1235 C C . GLN A 1 161 ? -19.716 8.395 2.540 1.00 93.25 161 GLN A C 1
ATOM 1237 O O . GLN A 1 161 ? -19.448 8.329 1.344 1.00 93.25 161 GLN A O 1
ATOM 1242 N N . TRP A 1 162 ? -18.903 7.895 3.475 1.00 93.06 162 TRP A N 1
ATOM 1243 C CA . TRP A 1 162 ? -17.633 7.237 3.165 1.00 93.06 162 TRP A CA 1
ATOM 1244 C C . TRP A 1 162 ? -17.801 5.897 2.435 1.00 93.06 162 TRP A C 1
ATOM 1246 O O . TRP A 1 162 ? -16.847 5.410 1.845 1.00 93.06 162 TRP A O 1
ATOM 1256 N N . VAL A 1 163 ? -19.006 5.318 2.378 1.00 94.00 163 VAL A N 1
ATOM 1257 C CA . VAL A 1 163 ? -19.267 4.137 1.530 1.00 94.00 163 VAL A CA 1
ATOM 1258 C C . VAL A 1 163 ? -18.927 4.426 0.063 1.00 94.00 163 VAL A C 1
ATOM 1260 O O . VAL A 1 163 ? -18.391 3.562 -0.627 1.00 94.00 163 VAL A O 1
ATOM 1263 N N . TRP A 1 164 ? -19.147 5.659 -0.401 1.00 95.44 164 TRP A N 1
ATOM 1264 C CA . TRP A 1 164 ? -18.847 6.063 -1.776 1.00 95.44 164 TRP A CA 1
ATOM 1265 C C . TRP A 1 164 ? -17.350 6.162 -2.082 1.00 95.44 164 TRP A C 1
A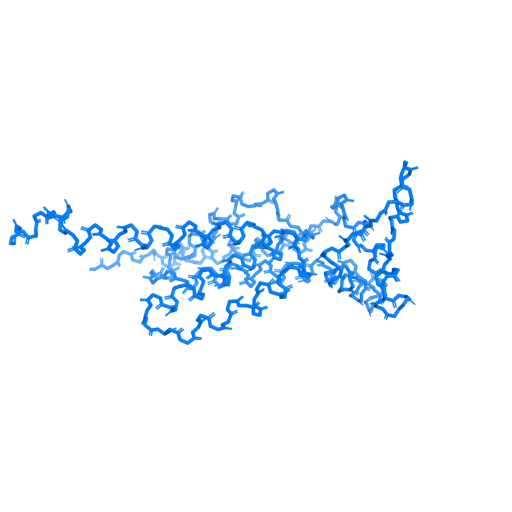TOM 1267 O O . TRP A 1 164 ? -16.983 6.223 -3.252 1.00 95.44 164 TRP A O 1
ATOM 1277 N N . THR A 1 165 ? -16.473 6.133 -1.071 1.00 95.81 165 THR A N 1
ATOM 1278 C CA . THR A 1 165 ? -15.023 6.064 -1.301 1.00 95.81 165 THR A CA 1
ATOM 1279 C C . THR A 1 165 ? -14.543 4.636 -1.555 1.00 95.81 165 THR A C 1
ATOM 1281 O O . THR A 1 165 ? -13.418 4.458 -2.010 1.00 95.81 165 THR A O 1
ATOM 1284 N N . LEU A 1 166 ? -15.370 3.612 -1.303 1.00 95.19 166 LEU A N 1
ATOM 1285 C CA . LEU A 1 166 ? -14.994 2.213 -1.513 1.00 95.19 166 LEU A CA 1
ATOM 1286 C C . LEU A 1 166 ? -14.823 1.855 -2.999 1.00 95.19 166 LEU A C 1
ATOM 1288 O O . LEU A 1 166 ? -13.768 1.312 -3.326 1.00 95.19 166 LEU A O 1
ATOM 1292 N N . PRO A 1 167 ? -15.760 2.177 -3.920 1.00 96.25 167 PRO A N 1
ATOM 1293 C CA . PRO A 1 167 ? -15.559 1.896 -5.341 1.00 96.25 167 PRO A CA 1
ATOM 1294 C C . PRO A 1 167 ? -14.277 2.509 -5.932 1.00 96.25 167 PRO A C 1
ATOM 1296 O O . PRO A 1 167 ? -13.507 1.756 -6.526 1.00 96.25 167 PRO A O 1
ATOM 1299 N N . PRO A 1 168 ? -13.971 3.815 -5.752 1.00 97.00 168 PRO A N 1
ATOM 1300 C CA . PRO A 1 168 ? -12.732 4.376 -6.285 1.00 97.00 168 PRO A CA 1
ATOM 1301 C C . PRO A 1 168 ? -11.489 3.812 -5.589 1.00 97.00 168 PRO A C 1
ATOM 1303 O O . PRO A 1 168 ? -10.472 3.622 -6.248 1.00 97.00 168 PRO A O 1
ATOM 1306 N N . LEU A 1 169 ? -11.560 3.481 -4.292 1.00 96.69 169 LEU A N 1
ATOM 1307 C CA . LEU A 1 169 ? -10.454 2.824 -3.591 1.00 96.69 169 LEU A CA 1
ATOM 1308 C C . LEU A 1 169 ? -10.114 1.470 -4.229 1.00 96.69 169 LEU A C 1
ATOM 1310 O O . LEU A 1 169 ? -8.952 1.227 -4.543 1.00 96.69 169 LEU A O 1
ATOM 1314 N N . PHE A 1 170 ? -11.111 0.606 -4.438 1.00 96.75 170 PHE A N 1
ATOM 1315 C CA . PHE A 1 170 ? -10.898 -0.703 -5.059 1.00 96.75 170 PHE A CA 1
ATOM 1316 C C . PHE A 1 170 ? -10.507 -0.595 -6.529 1.00 96.75 170 PHE A C 1
ATOM 1318 O O . PHE A 1 170 ? -9.671 -1.374 -6.971 1.00 96.75 170 PHE A O 1
ATOM 1325 N N . LEU A 1 171 ? -11.048 0.380 -7.265 1.00 96.00 171 LEU A N 1
ATOM 1326 C CA . LEU A 1 171 ? -10.646 0.635 -8.645 1.00 96.00 171 LEU A CA 1
ATOM 1327 C C . LEU A 1 171 ? -9.161 1.002 -8.718 1.00 96.00 171 LEU A C 1
ATOM 1329 O O . LEU A 1 171 ? -8.414 0.364 -9.451 1.00 96.00 171 LEU A O 1
ATOM 1333 N N . CYS A 1 172 ? -8.706 1.977 -7.928 1.00 96.06 172 CYS A N 1
ATOM 1334 C CA . CYS A 1 172 ? -7.292 2.349 -7.897 1.00 96.06 172 CYS A CA 1
ATOM 1335 C C . CYS A 1 172 ? -6.415 1.181 -7.432 1.00 96.06 172 CYS A C 1
ATOM 1337 O O . CYS A 1 172 ? -5.396 0.890 -8.047 1.00 96.06 172 CYS A O 1
ATOM 1339 N N . TRP A 1 173 ? -6.822 0.476 -6.374 1.00 96.94 173 TRP A N 1
ATOM 1340 C CA . TRP A 1 173 ? -6.046 -0.632 -5.822 1.00 96.94 173 TRP A CA 1
ATOM 1341 C C . TRP A 1 173 ? -5.926 -1.806 -6.801 1.00 96.94 173 TRP A C 1
ATOM 1343 O O . TRP A 1 173 ? -4.832 -2.336 -6.970 1.00 96.94 173 TRP A O 1
ATOM 1353 N N . ALA A 1 174 ? -6.999 -2.161 -7.510 1.00 95.69 174 ALA A N 1
ATOM 1354 C CA . ALA A 1 174 ? -6.981 -3.239 -8.495 1.00 95.69 174 ALA A CA 1
ATOM 1355 C C . ALA A 1 174 ? -6.024 -2.986 -9.669 1.00 95.69 174 ALA A C 1
ATOM 1357 O O . ALA A 1 174 ? -5.608 -3.955 -10.287 1.00 95.69 174 ALA A O 1
ATOM 1358 N N . ASN A 1 175 ? -5.676 -1.720 -9.940 1.00 95.31 175 ASN A N 1
ATOM 1359 C CA . ASN A 1 175 ? -4.682 -1.324 -10.946 1.00 95.31 175 ASN A CA 1
ATOM 1360 C C . ASN A 1 175 ? -3.257 -1.176 -10.370 1.00 95.31 175 ASN A C 1
ATOM 1362 O O . ASN A 1 175 ? -2.293 -1.028 -11.119 1.00 95.31 175 ASN A O 1
ATOM 1366 N N . LEU A 1 176 ? -3.117 -1.163 -9.040 1.00 95.00 176 LEU A N 1
ATOM 1367 C CA . LEU A 1 176 ? -1.835 -1.022 -8.345 1.00 95.00 176 LEU A CA 1
ATOM 1368 C C . LEU A 1 176 ? -1.264 -2.373 -7.898 1.00 95.00 176 LEU A C 1
ATOM 1370 O O . LEU A 1 176 ? -0.049 -2.551 -7.919 1.00 95.00 176 LEU A O 1
ATOM 1374 N N . HIS A 1 177 ? -2.097 -3.302 -7.420 1.00 95.12 177 HIS A N 1
ATOM 1375 C CA . HIS A 1 177 ? -1.630 -4.598 -6.919 1.00 95.12 177 HIS A CA 1
ATOM 1376 C C . HIS A 1 177 ? -2.764 -5.625 -6.788 1.00 95.12 177 HIS A C 1
ATOM 1378 O O . HIS A 1 177 ? -3.846 -5.307 -6.289 1.00 95.12 177 HIS A O 1
ATOM 1384 N N . GLY A 1 178 ? -2.485 -6.899 -7.091 1.00 93.38 178 GLY A N 1
ATOM 1385 C CA . GLY A 1 178 ? -3.458 -8.007 -7.029 1.00 93.38 178 GLY A CA 1
ATOM 1386 C C . GLY A 1 178 ? -4.027 -8.310 -5.634 1.00 93.38 178 GLY A C 1
ATOM 1387 O O . GLY A 1 178 ? -5.057 -8.972 -5.488 1.00 93.38 178 GLY A O 1
ATOM 1388 N N . GLY A 1 179 ? -3.408 -7.761 -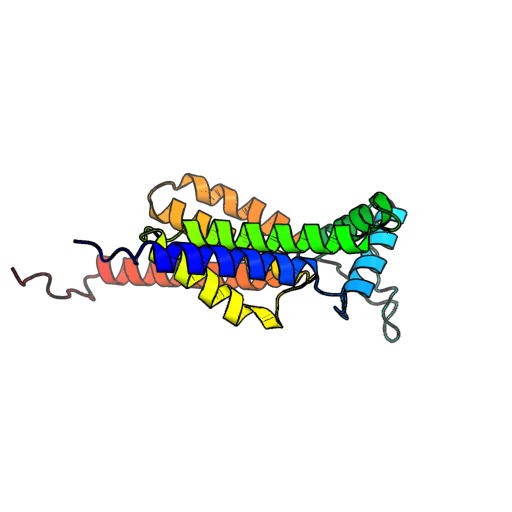4.586 1.00 93.94 179 GLY A N 1
ATOM 1389 C CA . GLY A 1 179 ? -3.871 -7.869 -3.198 1.00 93.94 179 GLY A CA 1
ATOM 1390 C C . GLY A 1 179 ? -5.219 -7.193 -2.911 1.00 93.94 179 GLY A C 1
ATOM 1391 O O . GLY A 1 179 ? -5.763 -7.383 -1.824 1.00 93.94 179 GLY A O 1
ATOM 1392 N N . PHE A 1 180 ? -5.809 -6.470 -3.872 1.00 95.19 180 PHE A N 1
ATOM 1393 C CA . PHE A 1 180 ? -7.188 -5.973 -3.765 1.00 95.19 180 PHE A CA 1
ATOM 1394 C C . PHE A 1 180 ? -8.200 -7.104 -3.492 1.00 95.19 180 PHE A C 1
ATOM 1396 O O . PHE A 1 180 ? -9.200 -6.889 -2.806 1.00 95.19 180 PHE A O 1
ATOM 1403 N N . THR A 1 181 ? -7.923 -8.320 -3.975 1.00 96.00 181 THR A N 1
ATOM 1404 C CA . THR A 1 181 ? -8.735 -9.523 -3.725 1.00 96.00 181 THR A CA 1
ATOM 1405 C C . THR A 1 181 ? -8.820 -9.854 -2.234 1.00 96.00 181 THR A C 1
ATOM 1407 O O . THR A 1 181 ? -9.905 -10.132 -1.720 1.00 96.00 181 THR A O 1
ATOM 1410 N N . ALA A 1 182 ? -7.709 -9.721 -1.503 1.00 95.19 182 ALA A N 1
ATOM 1411 C CA . ALA A 1 182 ? -7.687 -9.847 -0.048 1.00 95.19 182 ALA A CA 1
ATOM 1412 C C . ALA A 1 182 ? -8.518 -8.742 0.628 1.00 95.19 182 ALA A C 1
ATOM 1414 O O . ALA A 1 182 ? -9.195 -8.997 1.623 1.00 95.19 182 ALA A O 1
ATOM 1415 N N . GLY A 1 183 ? -8.534 -7.532 0.059 1.00 95.81 183 GLY A N 1
ATOM 1416 C CA . GLY A 1 183 ? -9.413 -6.444 0.494 1.00 95.81 183 GLY A CA 1
ATOM 1417 C C . GLY A 1 183 ? -10.903 -6.765 0.321 1.00 95.81 183 GLY A C 1
ATOM 1418 O O . GLY A 1 183 ? -11.691 -6.515 1.234 1.00 95.81 183 GLY A O 1
ATOM 1419 N N . LEU A 1 184 ? -11.297 -7.363 -0.809 1.00 96.31 184 LEU A N 1
ATOM 1420 C CA . LEU A 1 184 ? -12.679 -7.806 -1.052 1.00 96.31 184 LEU A CA 1
ATOM 1421 C C . LEU A 1 184 ? -13.093 -8.917 -0.082 1.00 96.31 184 LEU A C 1
ATOM 1423 O O . LEU A 1 184 ? -14.193 -8.882 0.480 1.00 96.31 184 LEU A O 1
ATOM 1427 N N . PHE A 1 185 ? -12.195 -9.873 0.157 1.00 97.31 185 PHE A N 1
ATOM 1428 C CA . PHE A 1 185 ? -12.401 -10.917 1.155 1.00 97.31 185 PHE A CA 1
ATOM 1429 C C . PHE A 1 185 ? -12.606 -10.314 2.551 1.00 97.31 185 PHE A C 1
ATOM 1431 O O . PHE A 1 185 ? -13.612 -10.596 3.204 1.00 97.31 185 PHE A O 1
ATOM 1438 N N . LEU A 1 186 ? -11.718 -9.411 2.978 1.00 96.56 186 LEU A N 1
ATOM 1439 C CA . LEU A 1 186 ? -11.820 -8.728 4.267 1.00 96.56 186 LEU A CA 1
ATOM 1440 C C . LEU A 1 186 ? -13.129 -7.940 4.398 1.00 96.56 186 LEU A C 1
ATOM 1442 O O . LEU A 1 186 ? -13.799 -8.035 5.424 1.00 96.56 186 LEU A O 1
ATOM 1446 N N . MET A 1 187 ? -13.527 -7.204 3.359 1.00 95.88 187 MET A N 1
ATOM 1447 C CA . MET A 1 187 ? -14.803 -6.486 3.338 1.00 95.88 187 MET A CA 1
ATOM 1448 C C . MET A 1 187 ? -15.985 -7.439 3.538 1.00 95.88 187 MET A C 1
ATOM 1450 O O . MET A 1 187 ? -16.879 -7.164 4.336 1.00 95.88 187 MET A O 1
ATOM 1454 N N . THR A 1 188 ? -15.975 -8.579 2.847 1.00 95.94 188 THR A N 1
ATOM 1455 C CA . THR A 1 188 ? -17.028 -9.595 2.962 1.00 95.94 188 THR A CA 1
ATOM 1456 C C . THR A 1 188 ? -17.115 -10.139 4.385 1.00 95.94 188 THR A C 1
ATOM 1458 O O . THR A 1 188 ? -18.215 -10.255 4.931 1.00 95.94 188 THR A O 1
ATOM 1461 N N . VAL A 1 189 ? -15.971 -10.409 5.021 1.00 96.75 189 VAL A N 1
ATOM 1462 C CA . VAL A 1 189 ? -15.906 -10.836 6.426 1.00 96.75 189 VAL A CA 1
ATOM 1463 C C . VAL A 1 189 ? -16.477 -9.761 7.355 1.00 96.75 189 VAL A C 1
ATOM 1465 O O . VAL A 1 189 ? -17.316 -10.074 8.199 1.00 96.75 189 VAL A O 1
ATOM 1468 N N . LEU A 1 190 ? -16.082 -8.495 7.184 1.00 94.44 190 LEU A N 1
ATOM 1469 C CA . LEU A 1 190 ? -16.563 -7.375 8.005 1.00 94.44 190 LEU A CA 1
ATOM 1470 C C . LEU A 1 190 ? -18.079 -7.178 7.884 1.00 94.44 190 LEU A C 1
ATOM 1472 O O . LEU A 1 190 ? -18.765 -7.022 8.896 1.00 94.44 190 LEU A O 1
ATOM 1476 N N . LEU A 1 191 ? -18.605 -7.226 6.660 1.00 94.19 191 LEU A N 1
ATOM 1477 C CA . LEU A 1 191 ? -20.037 -7.119 6.388 1.00 94.19 191 LEU A CA 1
ATOM 1478 C C . LEU A 1 191 ? -20.811 -8.291 6.989 1.00 94.19 191 LEU A C 1
ATOM 1480 O O . LEU A 1 191 ? -21.820 -8.075 7.658 1.00 94.19 191 LEU A O 1
ATOM 1484 N N . SER A 1 192 ? -20.317 -9.515 6.799 1.00 94.50 192 SER A N 1
ATOM 1485 C CA . SER A 1 192 ? -20.94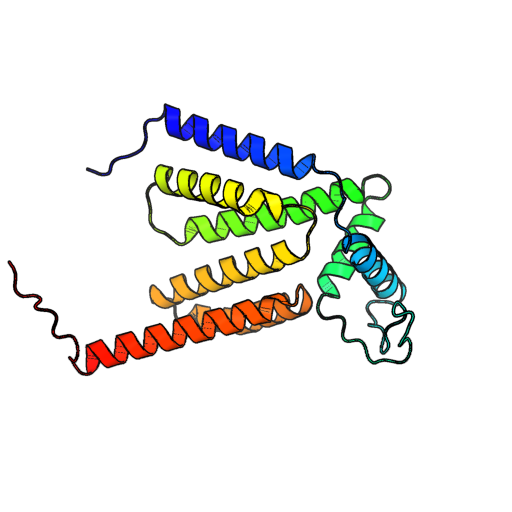6 -10.727 7.333 1.00 94.50 192 SER A CA 1
ATOM 1486 C C . SER A 1 192 ? -20.988 -10.696 8.858 1.00 94.50 192 SER A C 1
ATOM 1488 O O . SER A 1 192 ? -22.040 -10.917 9.452 1.00 94.50 192 SER A O 1
ATOM 1490 N N . LEU A 1 193 ? -19.873 -10.341 9.501 1.00 93.75 193 LEU A N 1
ATOM 1491 C CA . LEU A 1 193 ? -19.805 -10.205 10.953 1.00 93.75 193 LEU A CA 1
ATOM 1492 C C . LEU A 1 193 ? -20.746 -9.104 11.457 1.00 93.75 193 LEU A C 1
ATOM 1494 O O . LEU A 1 193 ? -21.468 -9.311 12.430 1.00 93.75 193 LEU A O 1
ATOM 1498 N N . SER A 1 194 ? -20.778 -7.950 10.787 1.00 91.38 194 SER A N 1
ATOM 1499 C CA . SER A 1 194 ? -21.677 -6.850 11.146 1.00 91.38 194 SER A CA 1
ATOM 1500 C C . SER A 1 194 ? -23.152 -7.245 11.018 1.00 91.38 194 SER A C 1
ATOM 1502 O O . SER A 1 194 ? -23.945 -6.923 11.905 1.00 91.38 194 SER A O 1
ATOM 1504 N N . LEU A 1 195 ? -23.511 -7.985 9.965 1.00 91.38 195 LEU A N 1
ATOM 1505 C CA . LEU A 1 195 ? -24.857 -8.512 9.759 1.00 91.38 195 LEU A CA 1
ATOM 1506 C C . LEU A 1 195 ? -25.236 -9.515 10.852 1.00 91.38 195 LEU A C 1
ATOM 1508 O O . LEU A 1 195 ? -26.293 -9.371 11.459 1.00 91.38 195 LEU A O 1
ATOM 1512 N N . VAL A 1 196 ? -24.366 -10.489 11.136 1.00 92.31 196 VAL A N 1
ATOM 1513 C CA . VAL A 1 196 ? -24.586 -11.488 12.194 1.00 92.31 196 VAL A CA 1
ATOM 1514 C C . VAL A 1 196 ? -24.774 -10.805 13.546 1.00 92.31 196 VAL A C 1
ATOM 1516 O O . VAL A 1 196 ? -25.746 -11.092 14.239 1.00 92.31 196 VAL A O 1
ATOM 1519 N N . LEU A 1 197 ? -23.907 -9.853 13.902 1.00 90.12 197 LEU A N 1
ATOM 1520 C CA . LEU A 1 197 ? -24.035 -9.094 15.149 1.00 90.12 197 LEU A CA 1
ATOM 1521 C C . LEU A 1 197 ? -25.364 -8.336 15.215 1.00 90.12 197 LEU A C 1
ATOM 1523 O O . LEU A 1 197 ? -26.038 -8.374 16.243 1.00 90.12 197 LEU A O 1
ATOM 1527 N N . LYS A 1 198 ? -25.773 -7.690 14.117 1.00 87.88 198 LYS A N 1
ATOM 1528 C CA . LYS A 1 198 ? -27.048 -6.972 14.049 1.00 87.88 198 LYS A CA 1
ATOM 1529 C C . LYS A 1 198 ? -28.241 -7.912 14.235 1.00 87.88 198 LYS A C 1
ATOM 1531 O O . LYS A 1 198 ? -29.109 -7.610 15.047 1.00 87.88 198 LYS A O 1
ATOM 1536 N N . VAL A 1 199 ? -28.254 -9.061 13.557 1.00 89.00 199 VAL A N 1
ATOM 1537 C CA . VAL A 1 199 ? -29.314 -10.074 13.696 1.00 89.00 199 VAL A CA 1
ATOM 1538 C C . VAL A 1 199 ? -29.353 -10.634 15.118 1.00 89.00 199 VAL A C 1
ATOM 1540 O O . VAL A 1 199 ? -30.425 -10.696 15.710 1.00 89.00 199 VAL A O 1
ATOM 1543 N N . CYS A 1 200 ? -28.207 -10.975 15.716 1.00 88.31 200 CYS A N 1
ATOM 1544 C CA . CYS A 1 200 ? -28.148 -11.484 17.090 1.00 88.31 200 CYS A CA 1
ATOM 1545 C C . CYS A 1 200 ? -28.693 -10.482 18.122 1.00 88.31 200 CYS A C 1
ATOM 1547 O O . CYS A 1 200 ? -29.362 -10.892 19.076 1.00 88.31 200 CYS A O 1
ATOM 1549 N N . VAL A 1 201 ? -28.419 -9.186 17.930 1.00 85.00 201 VAL A N 1
ATOM 1550 C CA . VAL A 1 201 ? -28.926 -8.101 18.785 1.00 85.00 201 VAL A CA 1
ATOM 1551 C C . VAL A 1 201 ? -30.424 -7.875 18.558 1.00 85.00 201 VAL A C 1
ATOM 1553 O O . VAL A 1 201 ? -31.186 -7.844 19.524 1.00 85.00 201 VAL A O 1
ATOM 1556 N N . GLU A 1 202 ? -30.871 -7.762 17.303 1.00 81.50 202 GLU A N 1
ATOM 1557 C CA . GLU A 1 202 ? -32.282 -7.526 16.960 1.00 81.50 202 GLU A CA 1
ATOM 1558 C C . GLU A 1 202 ? -33.181 -8.699 17.370 1.00 81.50 202 GLU A C 1
ATOM 1560 O O . GLU A 1 202 ? -34.265 -8.492 17.915 1.00 81.50 202 GLU A O 1
ATOM 1565 N N . TRP A 1 203 ? -32.720 -9.935 17.175 1.00 76.12 203 TRP A N 1
ATOM 1566 C CA . TRP A 1 203 ? -33.468 -11.145 17.528 1.00 76.12 203 TRP A CA 1
ATOM 1567 C C . TRP A 1 203 ? -33.316 -11.532 19.003 1.00 76.12 203 TRP A C 1
ATOM 1569 O O . TRP A 1 203 ? -33.855 -12.554 19.426 1.00 76.12 203 TRP A O 1
ATOM 1579 N N . ARG A 1 204 ? -32.605 -10.723 19.808 1.00 62.31 204 ARG A N 1
ATOM 1580 C CA . ARG A 1 204 ? -32.350 -10.962 21.241 1.00 62.31 204 ARG A CA 1
ATOM 1581 C C . ARG A 1 204 ? -31.808 -12.368 21.547 1.00 62.31 204 ARG A C 1
ATOM 1583 O O . ARG A 1 204 ? -31.974 -12.847 22.668 1.00 62.31 204 ARG A O 1
ATOM 1590 N N . LEU A 1 205 ? -31.156 -13.023 20.582 1.00 60.91 205 LEU A N 1
ATOM 1591 C CA . LEU A 1 205 ? -30.526 -14.336 20.778 1.00 60.91 205 LEU A CA 1
ATOM 1592 C C . LEU A 1 205 ? -29.400 -14.231 21.814 1.00 60.91 205 LEU A C 1
ATOM 1594 O O . LEU A 1 205 ? -29.219 -15.129 22.629 1.00 60.91 205 LEU A O 1
ATOM 1598 N N . CYS A 1 206 ? -28.737 -13.073 21.857 1.00 53.41 206 CYS A N 1
ATOM 1599 C CA . CYS A 1 206 ? -27.892 -12.650 22.965 1.00 53.41 206 CYS A CA 1
ATOM 1600 C C . CYS A 1 206 ? -28.638 -11.637 23.848 1.00 53.41 206 CYS A C 1
ATOM 1602 O O . CYS A 1 206 ? -28.285 -10.459 23.879 1.00 53.41 206 CYS A O 1
ATOM 1604 N N . ARG A 1 207 ? -29.632 -12.076 24.634 1.00 50.44 207 ARG A N 1
ATOM 1605 C CA . ARG A 1 207 ? -29.829 -11.453 25.956 1.00 50.44 207 ARG A CA 1
ATOM 1606 C C . ARG A 1 207 ? -28.664 -11.897 26.842 1.00 50.44 207 ARG A C 1
ATOM 1608 O O . ARG A 1 207 ? -28.831 -12.743 27.712 1.00 50.44 207 ARG A O 1
ATOM 1615 N N . ALA A 1 208 ? -27.468 -11.369 26.589 1.00 51.41 208 ALA A N 1
ATOM 1616 C CA . ALA A 1 208 ? -26.482 -11.322 27.654 1.00 51.41 208 ALA A CA 1
ATOM 1617 C C . ALA A 1 208 ? -27.088 -10.412 28.724 1.00 51.41 208 ALA A C 1
ATOM 1619 O O . ALA A 1 208 ? -27.509 -9.298 28.406 1.00 51.41 208 ALA A O 1
ATOM 1620 N N . ALA A 1 209 ? -27.232 -10.941 29.935 1.00 46.94 209 ALA A N 1
ATOM 1621 C CA . ALA A 1 209 ? -27.692 -10.209 31.099 1.00 46.94 209 ALA A CA 1
ATOM 1622 C C . ALA A 1 209 ? -26.936 -8.873 31.186 1.00 46.94 209 ALA A C 1
ATOM 1624 O O . ALA A 1 209 ? -25.742 -8.844 31.461 1.00 46.94 209 ALA A O 1
ATOM 1625 N N . LEU A 1 210 ? -27.632 -7.775 30.894 1.00 51.09 210 LEU A N 1
ATOM 1626 C CA . LEU A 1 210 ? -27.194 -6.412 31.205 1.00 51.09 210 LEU A CA 1
ATOM 1627 C C . LEU A 1 210 ? -27.747 -5.990 32.576 1.00 51.09 210 LEU A C 1
ATOM 1629 O O . LEU A 1 210 ? -27.915 -4.805 32.838 1.00 51.09 210 LEU A O 1
ATOM 1633 N N . ASP A 1 211 ? -28.022 -6.979 33.427 1.00 41.75 211 ASP A N 1
ATOM 1634 C CA . ASP A 1 211 ? -28.423 -6.823 34.815 1.00 41.75 211 ASP A CA 1
ATOM 1635 C C . ASP A 1 211 ? -27.267 -7.328 35.683 1.00 41.75 211 ASP A C 1
ATOM 1637 O O . ASP A 1 211 ? -27.349 -8.427 36.209 1.00 41.75 211 ASP A O 1
ATOM 1641 N N . GLU A 1 212 ? -26.185 -6.560 35.802 1.00 38.50 212 GLU A N 1
ATOM 1642 C CA . GLU A 1 212 ? -25.532 -6.389 37.104 1.00 38.50 212 GLU A CA 1
ATOM 1643 C C . GLU A 1 212 ? -25.102 -4.923 37.251 1.00 38.50 212 GLU A C 1
ATOM 1645 O O . GLU A 1 212 ? -24.389 -4.363 36.415 1.00 38.50 212 GLU A O 1
ATOM 1650 N N . LEU A 1 213 ? -25.698 -4.339 38.292 1.00 36.56 213 LEU A N 1
ATOM 1651 C CA . LEU A 1 213 ? -25.624 -2.983 38.835 1.00 36.56 213 LEU A CA 1
ATOM 1652 C C . LEU A 1 213 ? -24.203 -2.528 39.191 1.00 36.56 213 LEU A C 1
ATOM 1654 O O . LEU A 1 213 ? -23.416 -3.361 39.690 1.00 36.56 213 LEU A O 1
#

Secondary structure (DSSP, 8-state):
---PPPHHHHHHHHHHHHHHHHHHHH-----TTHHHHHHHHHHHHHTTSPPPSB-TT-SS-TTSB---TTHHHHHHHHHHHHHHGGGHHHHHHHHHHHHHHHHHHHHHTTS---HHHHHHHHHHHHHHHGGG-SS-THHHHHHHHHHHHHHHHHHHTT-GGGGGGHHHHHHHHHHH-TTHHHHHHHHHHHHHHHHHHHHHHHTTTT-------

Sequence (213 aa):
MGLSLSRGIVILLDLLLVAFIINLVLQPLLEPDLGWHLRAGLDVVAHGWRLPDTDPYSHTMPDWHWVEHAWLTDGLIALIYQGMGALGGVGLIVFFGGVAGLAWWTASGIARVPTSYRLAAMVGSLWAALPFLGARTQLLSLLGVALLLRVWACIQQGHRQWVWTLPPLFLCWANLHGGFTAGLFLMTVLLSLSLVLKVCVEWRLCRAALDEL